Protein AF-A0A951R146-F1 (afdb_monomer_lite)

Sequence (209 aa):
MDKVNKDKRGIKFVFLIIFLASISIFLATGQKMIMGPEFHAVEQSDLLNLDGDKKLYADTFFETDVFDNQILKNLVDKMVKVISDSYDYEKESAKNRLSEFKEIKFFVKNNSTGKVYTNTNYKTNEDFRKNQNDYCNLEIDLSNSKSTYTKIIDKKRLSSSVYANPFWGMQVNSDSISISISIPKDMNDYDQFGLKSYQDDFKYYSNHI

Radius of gyration: 23.97 Å; chains: 1; bounding box: 90×32×49 Å

pLDDT: mean 74.66, std 17.29, range [31.12, 97.25]

Secondary structure (DSSP, 8-state):
--SHHHHHHHHHHHHHHHHHHHHHHHHHHHHHHHSTTT-----GGGGS---SS---S-SSGGGSHHIIIIIIHHHHHHHHHHH-GGGTTTHHHHHHHHHH-TT-EEEEEETTT--EEESSS-SSHHHHHHT--SSEEEEEEE-SS-EEEEEEETTEEEEEEE-HHHHHT-SS---SEEEEEEE-SS--S--TTSHHHHHHHHHHHHH--

Structure (mmCIF, N/CA/C/O backbone):
data_AF-A0A951R146-F1
#
_entry.id   AF-A0A951R146-F1
#
loop_
_atom_site.group_PDB
_atom_site.id
_atom_site.type_symbol
_atom_site.label_atom_id
_atom_site.label_alt_id
_atom_site.label_comp_id
_atom_site.label_asym_id
_atom_site.label_entity_id
_atom_site.label_seq_id
_atom_site.pdbx_PDB_ins_code
_atom_site.Cartn_x
_atom_site.Cartn_y
_atom_site.Cartn_z
_atom_site.occupancy
_atom_site.B_iso_or_equiv
_atom_site.auth_seq_id
_atom_site.auth_comp_id
_atom_site.auth_asym_id
_atom_site.auth_atom_id
_atom_site.pdbx_PDB_model_num
ATOM 1 N N . MET A 1 1 ? 75.311 10.879 -11.563 1.00 46.38 1 MET A N 1
ATOM 2 C CA . MET A 1 1 ? 74.726 10.605 -10.228 1.00 46.38 1 MET A CA 1
ATOM 3 C C . MET A 1 1 ? 73.209 10.463 -10.402 1.00 46.38 1 MET A C 1
ATOM 5 O O . MET A 1 1 ? 72.443 11.149 -9.745 1.00 46.38 1 MET A O 1
ATOM 9 N N . ASP A 1 2 ? 72.765 9.591 -11.325 1.00 51.75 2 ASP A N 1
ATOM 10 C CA . ASP A 1 2 ? 71.449 9.749 -11.992 1.00 51.75 2 ASP A CA 1
ATOM 11 C C . ASP A 1 2 ? 70.527 8.526 -11.926 1.00 51.75 2 ASP A C 1
ATOM 13 O O . ASP A 1 2 ? 69.394 8.569 -12.405 1.00 51.75 2 ASP A O 1
ATOM 17 N N . LYS A 1 3 ? 70.960 7.431 -11.291 1.00 46.69 3 LYS A N 1
ATOM 18 C CA . LYS A 1 3 ? 70.112 6.236 -11.129 1.00 46.69 3 LYS A CA 1
ATOM 19 C C . LYS A 1 3 ? 69.106 6.347 -9.976 1.00 46.69 3 LYS A C 1
ATOM 21 O O . LYS A 1 3 ? 68.054 5.729 -10.040 1.00 46.69 3 LYS A O 1
ATOM 26 N N . VAL A 1 4 ? 69.367 7.193 -8.976 1.00 48.03 4 VAL A N 1
ATOM 27 C CA . VAL A 1 4 ? 68.531 7.301 -7.760 1.00 48.03 4 VAL A CA 1
ATOM 28 C C . VAL A 1 4 ? 67.268 8.158 -7.975 1.00 48.03 4 VAL A C 1
ATOM 30 O O . VAL A 1 4 ? 66.287 8.024 -7.247 1.00 48.03 4 VAL A O 1
ATOM 33 N N . ASN A 1 5 ? 67.248 9.027 -8.995 1.00 49.28 5 ASN A N 1
ATOM 34 C CA . ASN A 1 5 ? 66.151 9.984 -9.215 1.00 49.28 5 ASN A CA 1
ATOM 35 C C . ASN A 1 5 ? 65.047 9.494 -10.176 1.00 49.28 5 ASN A C 1
ATOM 37 O O . ASN A 1 5 ? 63.954 10.063 -10.173 1.00 49.28 5 ASN A O 1
ATOM 41 N N . LYS A 1 6 ? 65.300 8.453 -10.986 1.00 51.12 6 LYS A N 1
ATOM 42 C CA . LYS A 1 6 ? 64.264 7.796 -11.813 1.00 51.12 6 LYS A CA 1
ATOM 43 C C . LYS A 1 6 ? 63.400 6.836 -10.989 1.00 51.12 6 LYS A C 1
ATOM 45 O O . LYS A 1 6 ? 62.190 6.793 -11.188 1.00 51.12 6 LYS A O 1
ATOM 50 N N . ASP A 1 7 ? 64.008 6.167 -10.013 1.00 55.72 7 ASP A N 1
ATOM 51 C CA . ASP A 1 7 ? 63.366 5.161 -9.158 1.00 55.72 7 ASP A CA 1
ATOM 52 C C . ASP A 1 7 ? 62.291 5.780 -8.242 1.00 55.72 7 ASP A C 1
ATOM 54 O O . ASP A 1 7 ? 61.153 5.321 -8.144 1.00 55.72 7 ASP A O 1
ATOM 58 N N . LYS A 1 8 ? 62.593 6.964 -7.689 1.00 57.44 8 LYS A N 1
ATOM 59 C CA . LYS A 1 8 ? 61.644 7.732 -6.870 1.00 57.44 8 LYS A CA 1
ATOM 60 C C . LYS A 1 8 ? 60.452 8.276 -7.662 1.00 57.44 8 LYS A C 1
ATOM 62 O O . LYS A 1 8 ? 59.409 8.503 -7.062 1.00 57.44 8 LYS A O 1
ATOM 67 N N . ARG A 1 9 ? 60.576 8.522 -8.975 1.00 58.31 9 ARG A N 1
ATOM 68 C CA . ARG A 1 9 ? 59.444 9.000 -9.798 1.00 58.31 9 ARG A CA 1
ATOM 69 C C . ARG A 1 9 ? 58.452 7.880 -10.079 1.00 58.31 9 ARG A C 1
ATOM 71 O O . ARG A 1 9 ? 57.260 8.123 -9.950 1.00 58.31 9 ARG A O 1
ATOM 78 N N . GLY A 1 10 ? 58.945 6.678 -10.388 1.00 62.31 10 GLY A N 1
ATOM 79 C CA . GLY A 1 10 ? 58.107 5.488 -10.551 1.00 62.31 10 GLY A CA 1
ATOM 80 C C . GLY A 1 10 ? 57.362 5.153 -9.262 1.00 62.31 10 GLY A C 1
ATOM 81 O O . GLY A 1 10 ? 56.141 5.039 -9.275 1.00 62.31 10 GLY A O 1
ATOM 82 N N . ILE A 1 11 ? 58.072 5.140 -8.129 1.00 71.88 11 ILE A N 1
ATOM 83 C CA . ILE A 1 11 ? 57.469 4.925 -6.806 1.00 71.88 11 ILE A CA 1
ATOM 84 C C . ILE A 1 11 ? 56.426 6.004 -6.482 1.00 71.88 11 ILE A C 1
ATOM 86 O O . ILE A 1 11 ? 55.328 5.667 -6.056 1.00 71.88 11 ILE A O 1
ATOM 90 N N . LYS A 1 12 ? 56.710 7.290 -6.736 1.00 70.50 12 LYS A N 1
ATOM 91 C CA . LYS A 1 12 ? 55.726 8.375 -6.548 1.00 70.50 12 LYS A CA 1
ATOM 92 C C . LYS A 1 12 ? 54.480 8.193 -7.416 1.00 70.50 12 LYS A C 1
ATOM 94 O O . LYS A 1 12 ? 53.386 8.488 -6.954 1.00 70.50 12 LYS A O 1
ATOM 99 N N . PHE A 1 13 ? 54.639 7.701 -8.643 1.00 75.75 13 PHE A N 1
ATOM 100 C CA . PHE A 1 13 ? 53.521 7.449 -9.550 1.00 75.75 13 PHE A CA 1
ATOM 101 C C . PHE A 1 13 ? 52.668 6.265 -9.086 1.00 75.75 13 PHE A C 1
ATOM 103 O O . PHE A 1 13 ? 51.446 6.356 -9.069 1.00 75.75 13 PHE A O 1
ATOM 110 N N . VAL A 1 14 ? 53.305 5.185 -8.626 1.00 79.19 14 VAL A N 1
ATOM 111 C CA . VAL A 1 14 ? 52.616 4.026 -8.038 1.00 79.19 14 VAL A CA 1
ATOM 112 C C . VAL A 1 14 ? 51.874 4.427 -6.761 1.00 79.19 14 VAL A C 1
ATOM 114 O O . VAL A 1 14 ? 50.703 4.091 -6.609 1.00 79.19 14 VAL A O 1
ATOM 117 N N . PHE A 1 15 ? 52.501 5.217 -5.883 1.00 82.00 15 PHE A N 1
ATOM 118 C CA . PHE A 1 15 ? 51.837 5.768 -4.698 1.00 82.00 15 PHE A CA 1
ATOM 119 C C . PHE A 1 15 ? 50.649 6.655 -5.061 1.00 82.00 15 PHE A C 1
ATOM 121 O O . PHE A 1 15 ? 49.619 6.571 -4.402 1.00 82.00 15 PHE A O 1
ATOM 128 N N . LEU A 1 16 ? 50.762 7.470 -6.111 1.00 81.75 16 LEU A N 1
ATOM 129 C CA . LEU A 1 16 ? 49.664 8.315 -6.572 1.00 81.75 16 LEU A CA 1
ATOM 130 C C . LEU A 1 16 ? 48.488 7.479 -7.092 1.00 81.75 16 LEU A C 1
ATOM 132 O O . LEU A 1 16 ? 47.348 7.778 -6.760 1.00 81.75 16 LEU A O 1
ATOM 136 N N . ILE A 1 17 ? 48.752 6.407 -7.844 1.00 83.19 17 ILE A N 1
ATOM 137 C CA . ILE A 1 17 ? 47.709 5.489 -8.327 1.00 83.19 17 ILE A CA 1
ATOM 138 C C . ILE A 1 17 ? 47.023 4.789 -7.150 1.00 83.19 17 ILE A C 1
ATOM 140 O O . ILE A 1 17 ? 45.797 4.767 -7.086 1.00 83.19 17 ILE A O 1
ATOM 144 N N . ILE A 1 18 ? 47.794 4.270 -6.190 1.00 84.69 18 ILE A N 1
ATOM 145 C CA . ILE A 1 18 ? 47.248 3.621 -4.989 1.00 84.69 18 ILE A CA 1
ATOM 146 C C . ILE A 1 18 ? 46.436 4.620 -4.159 1.00 84.69 18 ILE A C 1
ATOM 148 O O . ILE A 1 18 ? 45.359 4.280 -3.676 1.00 84.69 18 ILE A O 1
ATOM 152 N N . PHE A 1 19 ? 46.911 5.857 -4.021 1.00 85.12 19 PHE A N 1
ATOM 153 C CA . PHE A 1 19 ? 46.216 6.918 -3.300 1.00 85.12 19 PHE A CA 1
ATOM 154 C C . PHE A 1 19 ? 44.905 7.311 -3.990 1.00 85.12 19 PHE A C 1
ATOM 156 O O . PHE A 1 19 ? 43.881 7.410 -3.324 1.00 85.12 19 PHE A O 1
ATOM 163 N N . LEU A 1 20 ? 44.901 7.454 -5.319 1.00 83.38 20 LEU A N 1
ATOM 164 C CA . LEU A 1 20 ? 43.696 7.756 -6.098 1.00 83.38 20 LEU A CA 1
ATOM 165 C C . LEU A 1 20 ? 42.690 6.599 -6.078 1.00 83.38 20 LEU A C 1
ATOM 167 O O . LEU A 1 20 ? 41.496 6.841 -5.910 1.00 83.38 20 LEU A O 1
ATOM 171 N N . ALA A 1 21 ? 43.151 5.350 -6.179 1.00 78.75 21 ALA A N 1
ATOM 172 C CA . ALA A 1 21 ? 42.299 4.171 -6.034 1.00 78.75 21 ALA A CA 1
ATOM 173 C C . ALA A 1 21 ? 41.710 4.079 -4.617 1.00 78.75 21 ALA A C 1
ATOM 175 O O . ALA A 1 21 ? 40.514 3.851 -4.457 1.00 78.75 21 ALA A O 1
ATOM 176 N N . SER A 1 22 ? 42.523 4.340 -3.589 1.00 79.69 22 SER A N 1
ATOM 177 C CA . SER A 1 22 ? 42.081 4.331 -2.190 1.00 79.69 22 SER A CA 1
ATOM 178 C C . SER A 1 22 ? 41.095 5.459 -1.897 1.00 79.69 22 SER A C 1
ATOM 180 O O . SER A 1 22 ? 40.110 5.216 -1.215 1.00 79.69 22 SER A O 1
ATOM 182 N N . ILE A 1 23 ? 41.306 6.663 -2.442 1.00 80.06 23 ILE A N 1
ATOM 183 C CA . ILE A 1 23 ? 40.352 7.777 -2.349 1.00 80.06 23 ILE A CA 1
ATOM 184 C C . ILE A 1 23 ? 39.065 7.456 -3.099 1.00 80.06 23 ILE A C 1
ATOM 186 O O . ILE A 1 23 ? 37.998 7.761 -2.591 1.00 80.06 23 ILE A O 1
ATOM 190 N N . SER A 1 24 ? 39.138 6.829 -4.272 1.00 69.88 24 SER A N 1
ATOM 191 C CA . SER A 1 24 ? 37.941 6.467 -5.043 1.00 69.88 24 SER A CA 1
ATOM 192 C C . SER A 1 24 ? 37.086 5.457 -4.281 1.00 69.88 24 SER A C 1
ATOM 194 O O . SER A 1 24 ? 35.878 5.638 -4.166 1.00 69.88 24 SER A O 1
ATOM 196 N N . ILE A 1 25 ? 37.724 4.444 -3.682 1.00 69.19 25 ILE A N 1
ATOM 197 C CA . ILE A 1 25 ? 37.048 3.498 -2.792 1.00 69.19 25 ILE A CA 1
ATOM 198 C C . ILE A 1 25 ? 36.528 4.247 -1.562 1.00 69.19 25 ILE A C 1
ATOM 200 O O . ILE A 1 25 ? 35.348 4.164 -1.277 1.00 69.19 25 ILE A O 1
ATOM 204 N N . PHE A 1 26 ? 37.350 5.049 -0.883 1.00 68.94 26 PHE A N 1
ATOM 205 C CA . PHE A 1 26 ? 36.960 5.779 0.326 1.00 68.94 26 PHE A CA 1
ATOM 206 C C . PHE A 1 26 ? 35.833 6.796 0.100 1.00 68.94 26 PHE A C 1
ATOM 208 O O . PHE A 1 26 ? 34.997 6.954 0.978 1.00 68.94 26 PHE A O 1
ATOM 215 N N . LEU A 1 27 ? 35.758 7.464 -1.051 1.00 63.03 27 LEU A N 1
ATOM 216 C CA . LEU A 1 27 ? 34.645 8.347 -1.408 1.00 63.03 27 LEU A CA 1
ATOM 217 C C . LEU A 1 27 ? 33.385 7.534 -1.727 1.00 63.03 27 LEU A C 1
ATOM 219 O O . LEU A 1 27 ? 32.312 7.881 -1.238 1.00 63.03 27 LEU A O 1
ATOM 223 N N . ALA A 1 28 ? 33.520 6.414 -2.447 1.00 54.91 28 ALA A N 1
ATOM 224 C CA . ALA A 1 28 ? 32.407 5.511 -2.733 1.00 54.91 28 ALA A CA 1
ATOM 225 C C . ALA A 1 28 ? 31.830 4.864 -1.457 1.00 54.91 28 ALA A C 1
ATOM 227 O O . ALA A 1 28 ? 30.613 4.785 -1.299 1.00 54.91 28 ALA A O 1
ATOM 228 N N . THR A 1 29 ? 32.669 4.437 -0.506 1.00 51.38 29 THR A N 1
ATOM 229 C CA . THR A 1 29 ? 32.211 3.905 0.791 1.00 51.38 29 THR A CA 1
ATOM 230 C C . THR A 1 29 ? 31.873 5.007 1.794 1.00 51.38 29 THR A C 1
ATOM 232 O O . THR A 1 29 ? 31.012 4.811 2.644 1.00 51.38 29 THR A O 1
ATOM 235 N N . GLY A 1 30 ? 32.513 6.171 1.704 1.00 48.91 30 GLY A N 1
ATOM 236 C CA . GLY A 1 30 ? 32.282 7.330 2.566 1.00 48.91 30 GLY A CA 1
ATOM 237 C C . GLY A 1 30 ? 30.910 7.954 2.335 1.00 48.91 30 GLY A C 1
ATOM 238 O O . GLY A 1 30 ? 30.216 8.258 3.305 1.00 48.91 30 GLY A O 1
ATOM 239 N N . GLN A 1 31 ? 30.457 8.029 1.076 1.00 44.69 31 GLN A N 1
ATOM 240 C CA . GLN A 1 31 ? 29.054 8.322 0.762 1.00 44.69 31 GLN A CA 1
ATOM 241 C C . GLN A 1 31 ? 28.113 7.302 1.426 1.00 44.69 31 GLN A C 1
ATOM 243 O O . GLN A 1 31 ? 27.154 7.709 2.072 1.00 44.69 31 GLN A O 1
ATOM 248 N N . LYS A 1 32 ? 28.438 5.999 1.399 1.00 42.84 32 LYS A N 1
ATOM 249 C CA . LYS A 1 32 ? 27.653 4.932 2.062 1.00 42.84 32 LYS A CA 1
ATOM 250 C C . LYS A 1 32 ? 27.686 4.963 3.600 1.00 42.84 32 LYS A C 1
ATOM 252 O O . LYS A 1 32 ? 26.847 4.345 4.249 1.00 42.84 32 LYS A O 1
ATOM 257 N N . MET A 1 33 ? 28.659 5.643 4.208 1.00 41.03 33 MET A N 1
ATOM 258 C CA . MET A 1 33 ? 28.794 5.743 5.669 1.00 41.03 33 MET A CA 1
ATOM 259 C C . MET A 1 33 ? 28.185 7.030 6.238 1.00 41.03 33 MET A C 1
ATOM 261 O O . MET A 1 33 ? 27.586 6.986 7.308 1.00 41.03 33 MET A O 1
ATOM 265 N N . ILE A 1 34 ? 28.292 8.161 5.530 1.00 44.91 34 ILE A N 1
ATOM 266 C CA . ILE A 1 34 ? 27.696 9.445 5.946 1.00 44.91 34 ILE A CA 1
ATOM 267 C C . ILE A 1 34 ? 26.211 9.519 5.543 1.00 44.91 34 ILE A C 1
ATOM 269 O O . ILE A 1 34 ? 25.415 10.124 6.256 1.00 44.91 34 ILE A O 1
ATOM 273 N N . MET A 1 35 ? 25.820 8.860 4.445 1.00 38.94 35 MET A N 1
ATOM 274 C CA . MET A 1 35 ? 24.446 8.819 3.927 1.00 38.94 35 MET A CA 1
ATOM 275 C C . MET A 1 35 ? 23.792 7.430 4.050 1.00 38.94 35 MET A C 1
ATOM 277 O O . MET A 1 35 ? 22.886 7.106 3.288 1.00 38.94 35 MET A O 1
ATOM 281 N N . GLY A 1 36 ? 24.233 6.589 4.993 1.00 40.16 36 GLY A N 1
ATOM 282 C CA . GLY A 1 36 ? 23.695 5.232 5.146 1.00 40.16 36 GLY A CA 1
ATOM 283 C C . GLY A 1 36 ? 23.797 4.380 3.864 1.00 40.16 36 GLY A C 1
ATOM 284 O O . GLY A 1 36 ? 24.409 4.797 2.879 1.00 40.16 36 GLY A O 1
ATOM 285 N N . PRO A 1 37 ? 23.232 3.160 3.850 1.00 34.44 37 PRO A N 1
ATOM 286 C CA . PRO A 1 37 ? 23.134 2.368 2.628 1.00 34.44 37 PRO A CA 1
ATOM 287 C C . PRO A 1 37 ? 22.282 3.144 1.618 1.00 34.44 37 PRO A C 1
ATOM 289 O O . PRO A 1 37 ? 21.065 3.137 1.725 1.00 34.44 37 PRO A O 1
ATOM 292 N N . GLU A 1 38 ? 22.947 3.861 0.711 1.00 35.47 38 GLU A N 1
ATOM 293 C CA . GLU A 1 38 ? 22.363 4.569 -0.428 1.00 35.47 38 GLU A CA 1
ATOM 294 C C . GLU A 1 38 ? 21.073 5.344 -0.078 1.00 35.47 38 GLU A C 1
ATOM 296 O O . GLU A 1 38 ? 19.971 4.953 -0.455 1.00 35.47 38 GLU A O 1
ATOM 301 N N . PHE A 1 39 ? 21.195 6.513 0.572 1.00 34.91 39 PHE A N 1
ATOM 302 C CA . PHE A 1 39 ? 20.226 7.597 0.346 1.00 34.91 39 PHE A CA 1
ATOM 303 C C . PHE A 1 39 ? 20.375 8.098 -1.099 1.00 34.91 39 PHE A C 1
ATOM 305 O O . PHE A 1 39 ? 20.826 9.207 -1.371 1.00 34.91 39 PHE A O 1
ATOM 312 N N . HIS A 1 40 ? 19.949 7.277 -2.048 1.00 31.12 40 HIS A N 1
ATOM 313 C CA . HIS A 1 40 ? 19.170 7.834 -3.124 1.00 31.12 40 HIS A CA 1
ATOM 314 C C . HIS A 1 40 ? 17.901 8.372 -2.449 1.00 31.12 40 HIS A C 1
ATOM 316 O O . HIS A 1 40 ? 17.149 7.619 -1.823 1.00 31.12 40 HIS A O 1
ATOM 322 N N . ALA A 1 41 ? 17.623 9.667 -2.570 1.00 34.34 41 ALA A N 1
ATOM 323 C CA . ALA A 1 41 ? 16.226 10.041 -2.712 1.00 34.34 41 ALA A CA 1
ATOM 324 C C . ALA A 1 41 ? 15.788 9.403 -4.037 1.00 34.34 41 ALA A C 1
ATOM 326 O O . ALA A 1 41 ? 15.819 10.055 -5.069 1.00 34.34 41 ALA A O 1
ATOM 327 N N . VAL A 1 42 ? 15.534 8.089 -4.031 1.00 36.44 42 VAL A N 1
ATOM 328 C CA . VAL A 1 42 ? 14.930 7.413 -5.166 1.00 36.44 42 VAL A CA 1
ATOM 329 C C . VAL A 1 42 ? 13.523 8.000 -5.206 1.00 36.44 42 VAL A C 1
ATOM 331 O O . VAL A 1 42 ? 12.629 7.530 -4.503 1.00 36.44 42 VAL A O 1
ATOM 334 N N . GLU A 1 43 ? 13.309 9.060 -5.985 1.00 43.00 43 GLU A N 1
ATOM 335 C CA . GLU A 1 43 ? 12.078 9.064 -6.768 1.00 43.00 43 GLU A CA 1
ATOM 336 C C . GLU A 1 43 ? 12.136 7.756 -7.543 1.00 43.00 43 GLU A C 1
ATOM 338 O O . GLU A 1 43 ? 13.178 7.482 -8.132 1.00 43.00 43 GLU A O 1
ATOM 343 N N . GLN A 1 44 ? 11.117 6.901 -7.412 1.00 46.25 44 GLN A N 1
ATOM 344 C CA . GLN A 1 44 ? 11.168 5.466 -7.763 1.00 46.25 44 GLN A CA 1
ATOM 345 C C . GLN A 1 44 ? 11.846 5.141 -9.123 1.00 46.25 44 GLN A C 1
ATOM 347 O O . GLN A 1 44 ? 12.426 4.064 -9.257 1.00 46.25 44 GLN A O 1
ATOM 352 N N . SER A 1 45 ? 11.915 6.119 -10.036 1.00 42.97 45 SER A N 1
ATOM 353 C CA . SER A 1 45 ? 12.577 6.121 -11.345 1.00 42.97 45 SER A CA 1
ATOM 354 C C . SER A 1 45 ? 14.106 6.155 -11.354 1.00 42.97 45 SER A C 1
ATOM 356 O O . SER A 1 45 ? 14.721 5.712 -12.323 1.00 42.97 45 SER A O 1
ATOM 358 N N . ASP A 1 46 ? 14.766 6.686 -10.324 1.00 40.88 46 ASP A N 1
ATOM 359 C CA . ASP A 1 46 ? 16.224 6.895 -10.355 1.00 40.88 46 ASP A CA 1
ATOM 360 C C . ASP A 1 46 ? 17.035 5.598 -10.201 1.00 40.88 46 ASP A C 1
ATOM 362 O O . ASP A 1 46 ? 18.247 5.594 -10.411 1.00 40.88 46 ASP A O 1
ATOM 366 N N . LEU A 1 47 ? 16.379 4.469 -9.914 1.00 43.72 47 LEU A N 1
ATOM 367 C CA . LEU A 1 47 ? 16.994 3.140 -10.003 1.00 43.72 47 LEU A CA 1
ATOM 368 C C . LEU A 1 47 ? 16.969 2.553 -11.431 1.00 43.72 47 LEU A C 1
ATOM 370 O O . LEU A 1 47 ? 17.540 1.485 -11.644 1.00 43.72 47 LEU A O 1
ATOM 374 N N . LEU A 1 48 ? 16.333 3.226 -12.402 1.00 43.50 48 LEU A N 1
ATOM 375 C CA . LEU A 1 48 ? 15.995 2.672 -13.727 1.00 43.50 48 LEU A CA 1
ATOM 376 C C . LEU A 1 48 ? 16.419 3.580 -14.895 1.00 43.50 48 LEU A C 1
ATOM 378 O O . LEU A 1 48 ? 16.128 3.310 -16.060 1.00 43.50 48 LEU A O 1
ATOM 382 N N . ASN A 1 49 ? 17.126 4.665 -14.589 1.00 48.16 49 ASN A N 1
ATOM 383 C CA . ASN A 1 49 ? 17.457 5.726 -15.527 1.00 48.16 49 ASN A CA 1
ATOM 384 C C . ASN A 1 49 ? 18.731 5.394 -16.329 1.00 48.16 49 ASN A C 1
ATOM 386 O O . ASN A 1 49 ? 19.817 5.897 -16.041 1.00 48.16 49 ASN A O 1
ATOM 390 N N . LEU A 1 50 ? 18.609 4.504 -17.319 1.00 46.12 50 LEU A N 1
ATOM 391 C CA . LEU A 1 50 ? 19.667 4.177 -18.282 1.00 46.12 50 LEU A CA 1
ATOM 392 C C . LEU A 1 50 ? 19.072 3.791 -19.651 1.00 46.12 50 LEU A C 1
ATOM 394 O O . LEU A 1 50 ? 19.177 2.632 -20.025 1.00 46.12 50 LEU A O 1
ATOM 398 N N . ASP A 1 51 ? 18.458 4.711 -20.405 1.00 46.12 51 ASP A N 1
ATOM 399 C CA . ASP A 1 51 ? 18.806 4.847 -21.834 1.00 46.12 51 ASP A CA 1
ATOM 400 C C . ASP A 1 51 ? 18.133 6.031 -22.545 1.00 46.12 51 ASP A C 1
ATOM 402 O O . ASP A 1 51 ? 16.992 6.396 -22.270 1.00 46.12 51 ASP A O 1
ATOM 406 N N . GLY A 1 52 ? 18.843 6.587 -23.531 1.00 47.25 52 GLY A N 1
ATOM 407 C CA . GLY A 1 52 ? 18.300 7.531 -24.518 1.00 47.25 52 GLY A CA 1
ATOM 408 C C . GLY A 1 52 ? 17.480 6.852 -25.624 1.00 47.25 52 GLY A C 1
ATOM 409 O O . GLY A 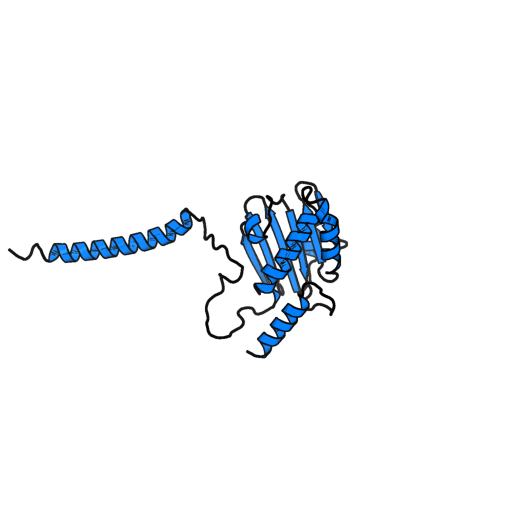1 52 ? 16.857 7.540 -26.436 1.00 47.25 52 GLY A O 1
ATOM 410 N N . ASP A 1 53 ? 17.450 5.516 -25.635 1.00 49.34 53 ASP A N 1
ATOM 411 C CA . ASP A 1 53 ? 16.721 4.695 -26.592 1.00 49.34 53 ASP A CA 1
ATOM 412 C C . ASP A 1 53 ? 15.417 4.157 -25.983 1.00 49.34 53 ASP A C 1
ATOM 414 O O . ASP A 1 53 ? 15.389 3.270 -25.137 1.00 49.34 53 ASP A O 1
ATOM 418 N N . LYS A 1 54 ? 14.320 4.741 -26.468 1.00 49.12 54 LYS A N 1
ATOM 419 C CA . LYS A 1 54 ? 12.890 4.480 -26.234 1.00 49.12 54 LYS A CA 1
ATOM 420 C C . LYS A 1 54 ? 12.485 3.001 -26.056 1.00 49.12 54 LYS A C 1
ATOM 422 O O . LYS A 1 54 ? 11.804 2.450 -26.915 1.00 49.12 54 LYS A O 1
ATOM 427 N N . LYS A 1 55 ? 12.806 2.356 -24.938 1.00 51.00 55 LYS A N 1
ATOM 428 C CA . LYS A 1 55 ? 12.137 1.122 -24.500 1.00 51.00 55 LYS A CA 1
ATOM 429 C C . LYS A 1 55 ? 11.445 1.363 -23.173 1.00 51.00 55 LYS A C 1
ATOM 431 O O . LYS A 1 55 ? 12.030 1.932 -22.257 1.00 51.00 55 LYS A O 1
ATOM 436 N N . LEU A 1 56 ? 10.184 0.944 -23.085 1.00 52.62 56 LEU A N 1
ATOM 437 C CA . LEU A 1 56 ? 9.459 0.954 -21.823 1.00 52.62 56 LEU A CA 1
ATOM 438 C C . LEU A 1 56 ? 10.151 -0.036 -20.868 1.00 52.62 56 LEU A C 1
ATOM 440 O O . LEU A 1 56 ? 10.288 -1.212 -21.193 1.00 52.62 56 LEU A O 1
ATOM 444 N N . TYR A 1 57 ? 10.624 0.461 -19.724 1.00 59.81 57 TYR A N 1
ATOM 445 C CA . TYR A 1 57 ? 11.381 -0.304 -18.724 1.00 59.81 57 TYR A CA 1
ATOM 446 C C . TYR A 1 57 ? 10.509 -1.304 -17.927 1.00 59.81 57 TYR A C 1
ATOM 448 O O . TYR A 1 57 ? 11.019 -2.261 -17.352 1.00 59.81 57 TYR A O 1
ATOM 456 N N . ALA A 1 58 ? 9.192 -1.090 -17.890 1.00 66.44 58 ALA A N 1
ATOM 457 C CA . ALA A 1 58 ? 8.240 -1.846 -17.081 1.00 66.44 58 ALA A CA 1
ATOM 458 C C . ALA A 1 58 ? 7.372 -2.778 -17.945 1.00 66.44 58 ALA A C 1
ATOM 460 O O . ALA A 1 58 ? 6.801 -2.327 -18.939 1.00 66.44 58 ALA A O 1
ATOM 461 N N . ASP A 1 59 ? 7.213 -4.042 -17.530 1.00 73.00 59 ASP A N 1
ATOM 462 C CA . ASP A 1 59 ? 6.324 -5.010 -18.196 1.00 73.00 59 ASP A CA 1
ATOM 463 C C . ASP A 1 59 ? 4.843 -4.651 -17.964 1.00 73.00 59 ASP A C 1
ATOM 465 O O . ASP A 1 59 ? 3.958 -5.007 -18.748 1.00 73.00 59 ASP A O 1
ATOM 469 N N . THR A 1 60 ? 4.552 -3.951 -16.863 1.00 81.50 60 THR A N 1
ATOM 470 C CA . THR A 1 60 ? 3.198 -3.575 -16.448 1.00 81.50 60 THR A CA 1
ATOM 471 C C . THR A 1 60 ? 3.138 -2.150 -15.900 1.00 81.50 60 THR A C 1
ATOM 473 O O . THR A 1 60 ? 4.089 -1.651 -15.303 1.00 81.50 60 THR A O 1
ATOM 476 N N . PHE A 1 61 ? 1.972 -1.504 -16.007 1.00 81.75 61 PHE A N 1
ATOM 477 C CA . PHE A 1 61 ? 1.753 -0.171 -15.432 1.00 81.75 61 PHE A CA 1
ATOM 478 C C . PHE A 1 61 ? 2.083 -0.111 -13.927 1.00 81.75 61 PHE A C 1
ATOM 480 O O . PHE A 1 61 ? 2.620 0.882 -13.439 1.00 81.75 61 PHE A O 1
ATOM 487 N N . PHE A 1 62 ? 1.815 -1.191 -13.189 1.00 84.81 62 PHE A N 1
ATOM 488 C CA . PHE A 1 6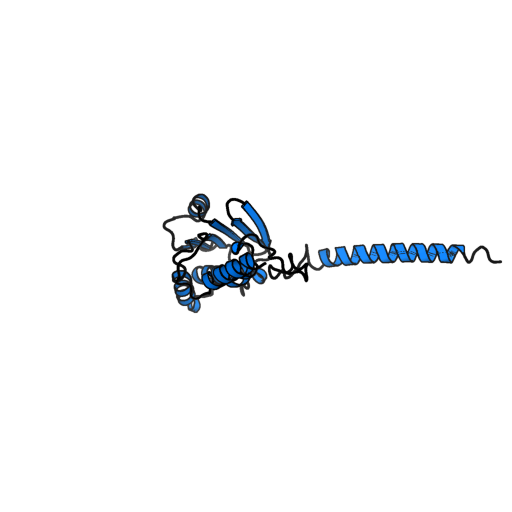2 ? 2.067 -1.268 -11.750 1.00 84.81 62 PHE A CA 1
ATOM 489 C C . PHE A 1 62 ? 3.552 -1.268 -11.386 1.00 84.81 62 PHE A C 1
ATOM 491 O O . PHE A 1 62 ? 3.880 -1.089 -10.218 1.00 84.81 62 PHE A O 1
ATOM 498 N N . GLU A 1 63 ? 4.451 -1.468 -12.347 1.00 78.75 63 GLU A N 1
ATOM 499 C CA . GLU A 1 63 ? 5.905 -1.392 -12.160 1.00 78.75 63 GLU A CA 1
ATOM 500 C C . GLU A 1 63 ? 6.461 -0.004 -12.492 1.00 78.75 63 GLU A C 1
ATOM 502 O O . GLU A 1 63 ? 7.659 0.213 -12.363 1.00 78.75 6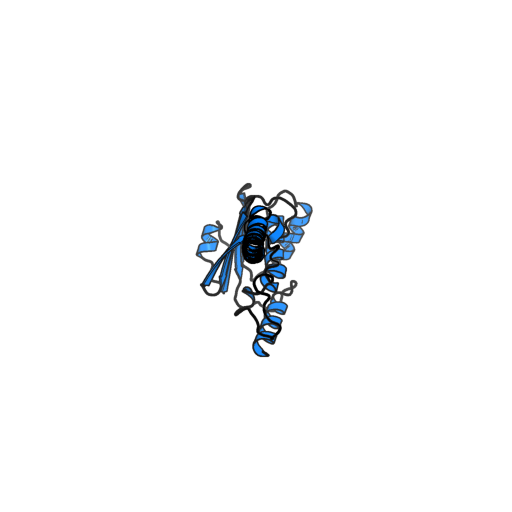3 GLU A O 1
ATOM 507 N N . THR A 1 64 ? 5.608 0.937 -12.905 1.00 72.69 64 THR A N 1
ATOM 508 C CA . THR A 1 64 ? 6.030 2.291 -13.273 1.00 72.69 64 THR A CA 1
ATOM 509 C C . THR A 1 64 ? 6.136 3.225 -12.073 1.00 72.69 64 THR A C 1
ATOM 511 O O . THR A 1 64 ? 5.390 3.126 -11.095 1.00 72.69 64 THR A O 1
ATOM 514 N N . ASP A 1 65 ? 6.981 4.240 -12.221 1.00 70.62 65 ASP A N 1
ATOM 515 C CA . ASP A 1 65 ? 7.140 5.314 -11.236 1.00 70.62 65 ASP A CA 1
ATOM 516 C C . ASP A 1 65 ? 5.924 6.221 -11.164 1.00 70.62 65 ASP A C 1
ATOM 518 O O . ASP A 1 65 ? 5.659 6.840 -10.137 1.00 70.62 65 ASP A O 1
ATOM 522 N N . VAL A 1 66 ? 5.166 6.303 -12.257 1.00 73.88 66 VAL A N 1
ATOM 523 C CA . VAL A 1 66 ? 3.891 7.015 -12.284 1.00 73.88 66 VAL A CA 1
ATOM 524 C C . VAL A 1 66 ? 2.922 6.346 -11.317 1.00 73.88 66 VAL A C 1
ATOM 526 O O . VAL A 1 66 ? 2.321 7.032 -10.490 1.00 73.88 66 VAL A O 1
ATOM 529 N N . PHE A 1 67 ? 2.810 5.014 -11.358 1.00 82.06 67 PHE A N 1
ATOM 530 C CA . PHE A 1 67 ? 1.983 4.291 -10.400 1.00 82.06 67 PHE A CA 1
ATOM 531 C C . PHE A 1 67 ? 2.449 4.548 -8.967 1.00 82.06 67 PHE A C 1
ATOM 533 O O . PHE A 1 67 ? 1.653 4.979 -8.133 1.00 82.06 67 PHE A O 1
ATOM 540 N N . ASP A 1 68 ? 3.727 4.334 -8.668 1.00 78.56 68 ASP A N 1
ATOM 541 C CA . ASP A 1 68 ? 4.176 4.408 -7.283 1.00 78.56 68 ASP A CA 1
ATOM 542 C C . ASP A 1 68 ? 4.185 5.867 -6.727 1.00 78.56 68 ASP A C 1
ATOM 544 O O . ASP A 1 68 ? 3.763 6.092 -5.585 1.00 78.56 68 ASP A O 1
ATOM 548 N N . ASN A 1 69 ? 4.559 6.882 -7.522 1.00 73.94 69 ASN A N 1
ATOM 549 C CA . ASN A 1 69 ? 4.676 8.277 -7.059 1.00 73.94 69 ASN A CA 1
ATOM 550 C C . ASN A 1 69 ? 3.379 9.085 -7.160 1.00 73.94 69 ASN A C 1
ATOM 552 O O . ASN A 1 69 ? 3.142 9.953 -6.317 1.00 73.94 69 ASN A O 1
ATOM 556 N N . GLN A 1 70 ? 2.558 8.857 -8.191 1.00 75.31 70 GLN A N 1
ATOM 557 C CA . GLN A 1 70 ? 1.330 9.634 -8.406 1.00 75.31 70 GLN A CA 1
ATOM 558 C C . GLN A 1 70 ? 0.112 8.932 -7.821 1.00 75.31 70 GLN A C 1
ATOM 560 O O . GLN A 1 70 ? -0.768 9.588 -7.271 1.00 75.31 70 GLN A O 1
ATOM 565 N N . ILE A 1 71 ? 0.049 7.603 -7.898 1.00 83.25 71 ILE A N 1
ATOM 566 C CA . ILE A 1 71 ? -1.137 6.862 -7.464 1.00 83.25 71 ILE A CA 1
ATOM 567 C C . ILE A 1 71 ? -0.942 6.338 -6.049 1.00 83.25 71 ILE A C 1
ATOM 569 O O . ILE A 1 71 ? -1.667 6.730 -5.132 1.00 83.25 71 ILE A O 1
ATOM 573 N N . LEU A 1 72 ? 0.056 5.482 -5.846 1.00 86.06 72 LEU A N 1
ATOM 574 C CA . LEU A 1 72 ? 0.232 4.779 -4.585 1.00 86.06 72 LEU A CA 1
ATOM 575 C C . LEU A 1 72 ? 0.551 5.734 -3.437 1.00 86.06 72 LEU A C 1
ATOM 577 O O . LEU A 1 72 ? -0.071 5.646 -2.380 1.00 86.06 72 LEU A O 1
ATOM 581 N N . LYS A 1 73 ? 1.463 6.687 -3.644 1.00 83.50 73 LYS A N 1
ATOM 582 C CA . LYS A 1 73 ? 1.780 7.711 -2.641 1.00 83.50 73 LYS A CA 1
ATOM 583 C C . LYS A 1 73 ? 0.546 8.504 -2.201 1.00 83.50 73 LYS A C 1
ATOM 585 O O . LYS A 1 73 ? 0.342 8.698 -1.004 1.00 83.50 73 LYS A O 1
ATOM 590 N N . ASN A 1 74 ? -0.304 8.913 -3.145 1.00 82.88 74 ASN A N 1
ATOM 591 C CA . ASN A 1 74 ? -1.542 9.629 -2.835 1.00 82.88 74 ASN A CA 1
ATOM 592 C C . ASN A 1 74 ? -2.536 8.746 -2.067 1.00 82.88 74 ASN A C 1
ATOM 594 O O . ASN A 1 74 ? -3.119 9.207 -1.086 1.00 82.88 74 ASN A O 1
ATOM 598 N N . LEU A 1 75 ? -2.696 7.478 -2.460 1.00 89.31 75 LEU A N 1
ATOM 599 C CA . LEU A 1 75 ? -3.529 6.514 -1.732 1.00 89.31 75 LEU A CA 1
ATOM 600 C C . LEU A 1 75 ? -3.047 6.335 -0.288 1.00 89.31 75 LEU A C 1
ATOM 602 O O . LEU A 1 75 ? -3.845 6.439 0.644 1.00 89.31 75 LEU A O 1
ATOM 606 N N . VAL A 1 76 ? -1.743 6.122 -0.098 1.00 89.75 76 VAL A N 1
ATOM 607 C CA . VAL A 1 76 ? -1.129 5.943 1.223 1.00 89.75 76 VAL A CA 1
ATOM 608 C C . VAL A 1 76 ? -1.296 7.197 2.087 1.00 89.75 76 VAL A C 1
ATOM 610 O O . VAL A 1 76 ? -1.732 7.064 3.230 1.00 89.75 76 VAL A O 1
ATOM 613 N N . ASP A 1 77 ? -1.060 8.405 1.551 1.00 86.12 77 ASP A N 1
ATOM 614 C CA . ASP A 1 77 ? -1.300 9.675 2.267 1.00 86.12 77 ASP A CA 1
ATOM 615 C C . ASP A 1 77 ? -2.735 9.752 2.802 1.00 86.12 77 ASP A C 1
ATOM 617 O O . ASP A 1 77 ? -2.952 10.004 3.991 1.00 86.12 77 ASP A O 1
ATOM 621 N N . LYS A 1 78 ? -3.735 9.482 1.950 1.00 88.81 78 LYS A N 1
ATOM 622 C CA . LYS A 1 78 ? -5.141 9.528 2.380 1.00 88.81 78 LYS A CA 1
ATOM 623 C C . LYS A 1 78 ? -5.451 8.451 3.410 1.00 88.81 78 LYS A C 1
ATOM 625 O O . LYS A 1 78 ? -6.098 8.759 4.409 1.00 88.81 78 LYS A O 1
ATOM 630 N N . MET A 1 79 ? -4.972 7.221 3.218 1.00 91.75 79 MET A N 1
ATOM 631 C CA . MET A 1 79 ? -5.198 6.128 4.170 1.00 91.75 79 MET A CA 1
ATOM 632 C C . MET A 1 79 ? -4.642 6.470 5.551 1.00 91.75 79 MET A C 1
ATOM 634 O O . MET A 1 79 ? -5.351 6.307 6.545 1.00 91.75 79 MET A O 1
ATOM 638 N N . VAL A 1 80 ? -3.423 7.013 5.622 1.00 88.81 80 VAL A N 1
ATOM 639 C CA . VAL A 1 80 ? -2.826 7.436 6.893 1.00 88.81 80 VAL A CA 1
ATOM 640 C C . VAL A 1 80 ? -3.607 8.588 7.527 1.00 88.81 80 VAL A C 1
ATOM 642 O O . VAL A 1 80 ? -3.867 8.559 8.730 1.00 88.81 80 VAL A O 1
ATOM 645 N N . LYS A 1 81 ? -4.038 9.587 6.752 1.00 88.62 81 LYS A N 1
ATOM 646 C CA . LYS A 1 81 ? -4.823 10.709 7.294 1.00 88.62 81 LYS A CA 1
ATOM 647 C C . LYS A 1 81 ? -6.128 10.260 7.946 1.00 88.62 81 LYS A C 1
ATOM 649 O O . LYS A 1 81 ? -6.488 10.790 8.994 1.00 88.62 81 LYS A O 1
ATOM 654 N N . VAL A 1 82 ? -6.815 9.259 7.384 1.00 91.50 82 VAL A N 1
ATOM 655 C CA . VAL A 1 82 ? -8.090 8.766 7.940 1.00 91.50 82 VAL A CA 1
ATOM 656 C C . VAL A 1 82 ? -7.923 8.127 9.324 1.00 91.50 82 VAL A C 1
ATOM 658 O O . VAL A 1 82 ? -8.784 8.301 10.190 1.00 91.50 82 VAL A O 1
ATOM 661 N N . ILE A 1 83 ? -6.824 7.407 9.549 1.00 90.31 83 ILE A N 1
ATOM 662 C CA . ILE A 1 83 ? -6.565 6.654 10.792 1.00 90.31 83 ILE A CA 1
ATOM 663 C C . ILE A 1 83 ? -5.643 7.375 11.790 1.00 90.31 83 ILE A C 1
ATOM 665 O O . ILE A 1 83 ? -5.414 6.860 12.886 1.00 90.31 83 ILE A O 1
ATOM 669 N N . SER A 1 84 ? -5.106 8.541 11.428 1.00 85.06 84 SER A N 1
ATOM 670 C CA . SER A 1 84 ? -4.234 9.353 12.284 1.00 85.06 84 SER A CA 1
ATOM 671 C C . SER A 1 84 ? -5.033 10.324 13.150 1.00 85.06 84 SER A C 1
ATOM 673 O O . SER A 1 84 ? -6.053 10.855 12.725 1.00 85.06 84 SER A O 1
ATOM 675 N N . ASP A 1 85 ? -4.555 10.612 14.357 1.00 79.94 85 ASP A N 1
ATOM 676 C CA . ASP A 1 85 ? -5.201 11.570 15.266 1.00 79.94 85 ASP A CA 1
ATOM 677 C C . ASP A 1 85 ? -4.817 13.025 14.990 1.00 79.94 85 ASP A C 1
ATOM 679 O O . ASP A 1 85 ? -5.525 13.941 15.393 1.00 79.94 85 ASP A O 1
ATOM 683 N N . SER A 1 86 ? -3.753 13.248 14.221 1.00 77.81 86 SER A N 1
ATOM 684 C CA . SER A 1 86 ? -3.219 14.583 13.935 1.00 77.81 86 SER A CA 1
ATOM 685 C C . SER A 1 86 ? -3.945 15.324 12.803 1.00 77.81 86 SER A C 1
ATOM 687 O O . SER A 1 86 ? -3.665 16.496 12.567 1.00 77.81 86 SER A O 1
ATOM 689 N N . TYR A 1 87 ? -4.859 14.659 12.087 1.00 75.00 87 TYR A N 1
ATOM 690 C CA . TYR A 1 87 ? -5.438 15.145 10.824 1.00 75.00 87 TYR A CA 1
ATOM 691 C C . TYR A 1 87 ? -6.969 15.265 10.842 1.00 75.00 87 TYR A C 1
ATOM 693 O O . TYR A 1 87 ? -7.613 15.089 9.810 1.00 75.00 87 TYR A O 1
ATOM 701 N N . ASP A 1 88 ? -7.578 15.573 11.990 1.00 76.62 88 ASP A N 1
ATOM 702 C CA . ASP A 1 88 ? -9.044 15.579 12.149 1.00 76.62 88 ASP A CA 1
ATOM 703 C C . ASP A 1 88 ? -9.804 1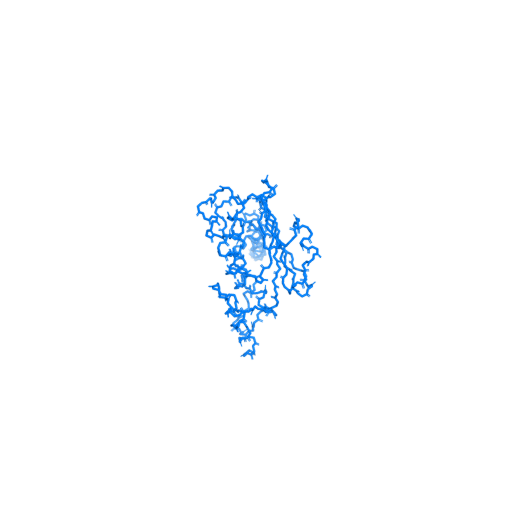6.402 11.091 1.00 76.62 88 ASP A C 1
ATOM 705 O O . ASP A 1 88 ? -10.847 15.959 10.611 1.00 76.62 88 ASP A O 1
ATOM 709 N N . TYR A 1 89 ? -9.264 17.544 10.652 1.00 79.50 89 TYR A N 1
ATOM 710 C CA . TYR A 1 89 ? -9.891 18.390 9.627 1.00 79.50 89 TYR A CA 1
ATOM 711 C C . TYR A 1 89 ? -9.750 17.849 8.191 1.00 79.50 89 TYR A C 1
ATOM 713 O O . TYR A 1 89 ? -10.535 18.214 7.318 1.00 79.50 89 TYR A O 1
ATOM 721 N N . GLU A 1 90 ? -8.784 16.962 7.929 1.00 84.31 90 GLU A N 1
ATOM 722 C CA . GLU A 1 90 ? -8.562 16.356 6.607 1.00 84.31 90 GLU A CA 1
ATOM 723 C C . GLU A 1 90 ? -9.211 14.974 6.464 1.00 84.31 90 GLU A C 1
ATOM 725 O O . GLU A 1 90 ? -9.322 14.472 5.344 1.00 84.31 90 GLU A O 1
ATOM 730 N N . LYS A 1 91 ? -9.666 14.357 7.565 1.00 89.62 91 LYS A N 1
ATOM 731 C CA . LYS A 1 91 ? -10.219 12.991 7.573 1.00 89.62 91 LYS A CA 1
ATOM 732 C C . LYS A 1 91 ? -11.370 12.801 6.601 1.00 89.62 91 LYS A C 1
ATOM 734 O O . LYS A 1 91 ? -11.349 11.853 5.824 1.00 89.62 91 LYS A O 1
ATOM 739 N N . GLU A 1 92 ? -12.365 13.683 6.632 1.00 89.88 92 GLU A N 1
ATOM 740 C CA . GLU A 1 92 ? -13.539 13.551 5.759 1.00 89.88 92 GLU A CA 1
ATOM 741 C C . GLU A 1 92 ? -13.175 13.750 4.286 1.00 89.88 92 GLU A C 1
ATOM 743 O O . GLU A 1 92 ? -13.614 12.987 3.430 1.00 89.88 92 GLU A O 1
ATOM 748 N N . SER A 1 93 ? -12.280 14.695 3.987 1.00 89.44 93 SER A N 1
ATOM 749 C CA . SER A 1 93 ? -11.743 14.863 2.632 1.00 89.44 93 SER A CA 1
ATOM 750 C C . SER A 1 93 ? -10.999 13.606 2.164 1.00 89.44 93 SER A C 1
ATOM 752 O O . SER A 1 93 ? -11.236 13.115 1.061 1.00 89.44 93 SER A O 1
ATOM 754 N N . ALA A 1 94 ? -10.154 13.024 3.019 1.00 90.75 94 ALA A N 1
ATOM 755 C CA . ALA A 1 94 ? -9.420 11.801 2.714 1.00 90.75 94 ALA A CA 1
ATOM 756 C C . ALA A 1 94 ? -10.347 10.589 2.510 1.00 90.75 94 ALA A C 1
ATOM 758 O O . ALA A 1 94 ? -10.142 9.829 1.564 1.00 90.75 94 ALA A O 1
ATOM 759 N N . LYS A 1 95 ? -11.396 10.435 3.332 1.00 92.25 95 LYS A N 1
ATOM 760 C CA . LYS A 1 95 ? -12.428 9.399 3.146 1.00 92.25 95 LYS A CA 1
ATOM 761 C C . LYS A 1 95 ? -13.164 9.564 1.821 1.00 92.25 95 LYS A C 1
ATOM 763 O O . LYS A 1 95 ? -13.318 8.581 1.103 1.00 92.25 95 LYS A O 1
ATOM 768 N N . ASN A 1 96 ? -13.578 10.787 1.483 1.00 90.06 96 ASN A N 1
ATOM 769 C CA . ASN A 1 96 ? -14.269 11.065 0.223 1.00 90.06 96 ASN A CA 1
ATOM 770 C C . ASN A 1 96 ? -13.395 10.664 -0.970 1.00 90.06 96 ASN A C 1
ATOM 772 O O . ASN A 1 96 ? -13.841 9.885 -1.808 1.00 90.06 96 ASN A O 1
ATOM 776 N N . ARG A 1 97 ? -12.118 11.069 -0.972 1.00 87.44 97 ARG A N 1
ATOM 777 C CA . ARG A 1 97 ? -11.159 10.666 -2.012 1.00 87.44 97 ARG A CA 1
ATOM 778 C C . ARG A 1 97 ? -10.956 9.154 -2.089 1.00 87.44 97 ARG A C 1
ATOM 780 O O . ARG A 1 97 ? -10.926 8.601 -3.177 1.00 87.44 97 ARG A O 1
ATOM 787 N N . LEU A 1 98 ? -10.843 8.457 -0.957 1.00 90.00 98 LEU A N 1
ATOM 788 C CA . LEU A 1 98 ? -10.702 6.994 -0.958 1.00 90.00 98 LEU A CA 1
ATOM 789 C C . LEU A 1 98 ? -11.972 6.277 -1.436 1.00 90.00 98 LEU A C 1
ATOM 791 O O . LEU A 1 98 ? -11.878 5.213 -2.040 1.00 90.00 98 LEU A O 1
ATOM 795 N N . SER A 1 99 ? -13.152 6.854 -1.198 1.00 87.88 99 SER A N 1
ATOM 796 C CA . SER A 1 99 ? -14.432 6.287 -1.642 1.00 87.88 99 SER A CA 1
ATOM 797 C C . SER A 1 99 ? -14.643 6.349 -3.159 1.00 87.88 99 SER A C 1
ATOM 799 O O . SER A 1 99 ? -15.454 5.591 -3.697 1.00 87.88 99 SER A O 1
ATOM 801 N N . GLU A 1 100 ? -13.901 7.219 -3.851 1.00 83.00 100 GLU A N 1
ATOM 802 C CA . GLU A 1 100 ? -13.902 7.316 -5.314 1.00 83.00 100 GLU A CA 1
ATOM 803 C C . GLU A 1 100 ? -13.276 6.059 -5.950 1.00 83.00 100 GLU A C 1
ATOM 805 O O . GLU A 1 100 ? -13.752 5.594 -6.984 1.00 83.00 100 GLU A O 1
ATOM 810 N N . PHE A 1 101 ? -12.310 5.419 -5.279 1.00 80.06 101 PHE A N 1
ATOM 811 C CA . PHE A 1 101 ? -11.652 4.191 -5.739 1.00 80.06 101 PHE A CA 1
ATOM 812 C C . PHE A 1 101 ? -12.422 2.923 -5.347 1.00 80.06 101 PHE A C 1
ATOM 814 O O . PHE A 1 101 ? -11.962 2.103 -4.550 1.00 80.06 101 PHE A O 1
ATOM 821 N N . LYS A 1 102 ? -13.615 2.733 -5.917 1.00 82.19 102 LYS A N 1
ATOM 822 C CA . LYS A 1 102 ? -14.482 1.584 -5.582 1.00 82.19 102 LYS A CA 1
ATOM 823 C C . LYS A 1 102 ? -13.862 0.221 -5.900 1.00 82.19 102 LYS A C 1
ATOM 825 O O . LYS A 1 102 ? -14.205 -0.767 -5.257 1.00 82.19 102 LYS A O 1
ATOM 830 N N . GLU A 1 103 ? -12.978 0.168 -6.890 1.00 87.12 103 GLU A N 1
ATOM 831 C CA . GLU A 1 103 ? -12.358 -1.074 -7.364 1.00 87.12 103 GLU A CA 1
ATOM 832 C C . GLU A 1 103 ? -11.057 -1.413 -6.633 1.00 87.12 103 GLU A C 1
ATOM 834 O O . GLU A 1 103 ? -10.653 -2.575 -6.607 1.00 87.12 103 GLU A O 1
ATOM 839 N N . ILE A 1 104 ? -10.424 -0.423 -5.996 1.00 91.12 104 ILE A N 1
ATOM 840 C CA . ILE A 1 104 ? -9.241 -0.636 -5.166 1.00 91.12 104 ILE A CA 1
ATOM 841 C C . ILE A 1 104 ? -9.704 -1.064 -3.784 1.00 91.12 104 ILE A C 1
ATOM 843 O O . ILE A 1 104 ? -10.252 -0.270 -3.020 1.00 91.12 104 ILE A O 1
ATOM 847 N N . LYS A 1 105 ? -9.441 -2.314 -3.421 1.00 94.94 105 LYS A N 1
ATOM 848 C CA . LYS A 1 105 ? -9.721 -2.809 -2.073 1.00 94.94 105 LYS A CA 1
ATOM 849 C C . LYS A 1 105 ? -8.547 -2.468 -1.174 1.00 94.94 105 LYS A C 1
ATOM 851 O O . LYS A 1 105 ? -7.401 -2.732 -1.531 1.00 94.94 105 LYS A O 1
ATOM 856 N N . PHE A 1 106 ? -8.809 -1.940 0.011 1.00 96.25 106 PHE A N 1
ATOM 857 C CA . PHE A 1 106 ? -7.749 -1.624 0.958 1.00 96.25 106 PHE A CA 1
ATOM 858 C C . PHE A 1 106 ? -8.148 -1.907 2.397 1.00 96.25 106 PHE A C 1
ATOM 860 O O . PHE A 1 106 ? -9.320 -1.865 2.773 1.00 96.25 106 PHE A O 1
ATOM 867 N N . PHE A 1 107 ? -7.141 -2.133 3.227 1.00 97.25 107 PHE A N 1
ATOM 868 C CA . PHE A 1 107 ? -7.270 -2.233 4.669 1.00 97.25 107 PHE A CA 1
ATOM 869 C C . PHE A 1 107 ? -6.104 -1.480 5.300 1.00 97.25 107 PHE A C 1
ATOM 871 O O . PHE A 1 107 ? -4.948 -1.810 5.047 1.00 97.25 107 PHE A O 1
ATOM 878 N N . VAL A 1 108 ? -6.400 -0.470 6.115 1.00 95.25 108 VAL A N 1
ATOM 879 C CA . VAL A 1 108 ? -5.393 0.281 6.867 1.00 95.25 108 VAL A CA 1
ATOM 880 C C . VAL A 1 108 ? -5.688 0.203 8.359 1.00 95.25 108 VAL A C 1
ATOM 882 O O . VAL A 1 108 ? -6.831 0.351 8.796 1.00 95.25 108 VAL A O 1
ATOM 885 N N . LYS A 1 109 ? -4.638 -0.032 9.145 1.00 94.31 109 LYS A N 1
ATOM 886 C CA . LYS A 1 109 ? -4.683 -0.108 10.601 1.00 94.31 109 LYS A CA 1
ATOM 887 C C . LYS A 1 109 ? -3.575 0.737 11.206 1.00 94.31 109 LYS A C 1
ATOM 889 O O . LYS A 1 109 ? -2.405 0.550 10.886 1.00 94.31 109 LYS A O 1
ATOM 894 N N . ASN A 1 110 ? -3.946 1.602 12.141 1.00 91.94 110 ASN A N 1
ATOM 895 C CA . ASN A 1 110 ? -3.010 2.190 13.084 1.00 91.94 110 ASN A CA 1
ATOM 896 C C . ASN A 1 110 ? -2.758 1.152 14.183 1.00 91.94 110 ASN A C 1
ATOM 898 O O . ASN A 1 110 ? -3.657 0.827 14.960 1.00 91.94 110 ASN A O 1
ATOM 902 N N . ASN A 1 111 ? -1.560 0.584 14.231 1.00 90.62 111 ASN A N 1
ATOM 903 C CA . ASN A 1 111 ? -1.198 -0.437 15.210 1.00 90.62 111 ASN A CA 1
ATOM 904 C C . ASN A 1 111 ? -1.032 0.144 16.619 1.00 90.62 111 ASN A C 1
ATOM 906 O O . ASN A 1 111 ? -1.214 -0.593 17.584 1.00 90.62 111 ASN A O 1
ATOM 910 N N . SER A 1 112 ? -0.740 1.443 16.743 1.00 89.00 112 SER A N 1
ATOM 911 C CA . SER A 1 112 ? -0.632 2.130 18.034 1.00 89.00 112 SER A CA 1
ATOM 912 C C . SER A 1 112 ? -2.004 2.370 18.671 1.00 89.00 112 SER A C 1
ATOM 914 O O . SER A 1 112 ? -2.174 2.152 19.867 1.00 89.00 112 SER A O 1
ATOM 916 N N . THR A 1 113 ? -2.994 2.807 17.884 1.00 89.69 113 THR A N 1
ATOM 917 C CA . THR A 1 113 ? -4.332 3.177 18.397 1.00 89.69 113 THR A CA 1
ATOM 918 C C . THR A 1 113 ? -5.398 2.104 18.178 1.00 89.69 113 THR A C 1
ATOM 920 O O . THR A 1 113 ? -6.495 2.195 18.726 1.00 89.69 113 THR A O 1
ATOM 923 N N . GLY A 1 114 ? -5.116 1.099 17.348 1.00 91.50 114 GLY A N 1
ATOM 924 C CA . GLY A 1 114 ? -6.083 0.087 16.925 1.00 91.50 114 GLY A CA 1
ATOM 925 C C . GLY A 1 114 ? -7.128 0.592 15.925 1.00 91.50 114 GLY A C 1
ATOM 926 O O . GLY A 1 114 ? -8.005 -0.181 15.543 1.00 91.50 114 GLY A O 1
ATOM 927 N N . LYS A 1 115 ? -7.060 1.858 15.485 1.00 93.00 115 LYS A N 1
ATOM 928 C CA . LYS A 1 115 ? -8.003 2.423 14.509 1.00 93.00 115 LYS A CA 1
ATOM 929 C C . LYS A 1 115 ? -7.848 1.739 13.159 1.00 93.00 115 LYS A C 1
ATOM 931 O O . LYS A 1 115 ? -6.739 1.601 12.649 1.00 93.00 115 LYS A O 1
ATOM 936 N N . VAL A 1 116 ? -8.975 1.342 12.580 1.00 95.31 116 VAL A N 1
ATOM 937 C CA . VAL A 1 116 ? -9.046 0.659 11.288 1.00 95.31 116 VAL A CA 1
ATOM 938 C C . VAL A 1 116 ? -9.931 1.456 10.343 1.00 95.31 116 VAL A C 1
ATOM 940 O O . VAL A 1 116 ? -10.987 1.947 10.739 1.00 95.31 116 VAL A O 1
ATOM 943 N N . TYR A 1 117 ? -9.513 1.541 9.085 1.00 95.38 117 TYR A N 1
ATOM 944 C CA . TYR A 1 117 ? -10.346 2.004 7.985 1.00 95.38 117 TYR A CA 1
ATOM 945 C C . TYR A 1 117 ? -10.160 1.073 6.783 1.00 95.38 117 TYR A C 1
ATOM 947 O O . TYR A 1 117 ? -9.043 0.716 6.413 1.00 95.38 117 TYR A O 1
ATOM 955 N N . THR A 1 118 ? -11.260 0.617 6.196 1.00 96.06 118 THR A N 1
ATOM 956 C CA . THR A 1 118 ? -11.255 -0.342 5.087 1.00 96.06 118 THR A CA 1
ATOM 957 C C . THR A 1 118 ? -12.548 -0.210 4.292 1.00 96.06 118 THR A C 1
ATOM 959 O O . THR A 1 118 ? -13.587 0.132 4.856 1.00 96.06 118 THR A O 1
ATOM 962 N N . ASN A 1 119 ? -12.491 -0.495 2.992 1.00 94.56 119 ASN A N 1
ATOM 963 C CA . ASN A 1 119 ? -13.665 -0.663 2.128 1.00 94.56 119 ASN A CA 1
ATOM 964 C C . ASN A 1 119 ? -13.972 -2.146 1.839 1.00 94.56 119 ASN A C 1
ATOM 966 O O . ASN A 1 119 ? -14.666 -2.474 0.879 1.00 94.56 119 ASN A O 1
ATOM 970 N N . THR A 1 120 ? -13.438 -3.050 2.661 1.00 94.12 120 THR A N 1
ATOM 971 C CA . THR A 1 120 ? -13.616 -4.498 2.536 1.00 94.12 120 THR A CA 1
ATOM 972 C C . THR A 1 120 ? -14.444 -5.057 3.690 1.00 94.12 120 THR A C 1
ATOM 974 O O . THR A 1 120 ? -14.636 -4.403 4.712 1.00 94.12 120 THR A O 1
ATOM 977 N N . ASN A 1 121 ? -14.892 -6.306 3.553 1.00 94.12 121 ASN A N 1
ATOM 978 C CA . ASN A 1 121 ? -15.634 -7.015 4.602 1.00 94.12 121 ASN A CA 1
ATOM 979 C C . ASN A 1 121 ? -14.723 -7.790 5.578 1.00 94.12 121 ASN A C 1
ATOM 981 O O . ASN A 1 121 ? -15.219 -8.565 6.398 1.00 94.12 121 ASN A O 1
ATOM 985 N N . TYR A 1 122 ? -13.398 -7.636 5.482 1.00 95.62 122 TYR A N 1
ATOM 986 C CA . TYR A 1 122 ? -12.455 -8.341 6.351 1.00 95.62 122 TYR A CA 1
ATOM 987 C C . TYR A 1 122 ? -12.381 -7.691 7.734 1.00 95.62 122 TYR A C 1
ATOM 989 O O . TYR A 1 122 ? -12.509 -6.479 7.881 1.00 95.62 122 TYR A O 1
ATOM 997 N N . LYS A 1 123 ? -12.157 -8.511 8.767 1.00 93.12 123 LYS A N 1
ATOM 998 C CA . LYS A 1 123 ? -12.025 -8.041 10.157 1.00 93.12 123 LYS A CA 1
ATOM 999 C C . LYS A 1 123 ? -10.596 -7.653 10.521 1.00 93.12 123 LYS A C 1
ATOM 1001 O O . LYS A 1 123 ? -10.396 -6.812 11.394 1.00 93.12 123 LYS A O 1
ATOM 1006 N N . THR A 1 124 ? -9.613 -8.290 9.892 1.00 94.19 124 THR A N 1
ATOM 1007 C CA . THR A 1 124 ? -8.192 -8.089 10.174 1.00 94.19 124 THR A CA 1
ATOM 1008 C C . THR A 1 124 ? -7.424 -7.857 8.882 1.00 94.19 124 THR A C 1
ATOM 1010 O O . THR A 1 124 ? -7.842 -8.291 7.803 1.00 94.19 124 THR A O 1
ATOM 1013 N N . ASN A 1 125 ? -6.285 -7.178 9.002 1.00 93.62 125 ASN A N 1
ATOM 1014 C CA . ASN A 1 125 ? -5.418 -6.929 7.862 1.00 93.62 125 ASN A CA 1
ATOM 1015 C C . ASN A 1 125 ? -4.787 -8.238 7.366 1.00 93.62 125 ASN A C 1
ATOM 1017 O O . ASN A 1 125 ? -4.636 -8.445 6.167 1.00 93.62 125 ASN A O 1
ATOM 1021 N N . GLU A 1 126 ? -4.458 -9.145 8.286 1.00 93.31 126 GLU A N 1
ATOM 1022 C CA . GLU A 1 126 ? -3.909 -10.463 7.984 1.00 93.31 126 GLU A CA 1
ATOM 1023 C C . GLU A 1 126 ? -4.892 -11.325 7.184 1.00 93.31 126 GLU A C 1
ATOM 1025 O O . GLU A 1 126 ? -4.486 -11.981 6.223 1.00 93.31 126 GLU A O 1
ATOM 1030 N N . ASP A 1 127 ? -6.179 -11.312 7.548 1.00 95.06 127 ASP A N 1
ATOM 1031 C CA . ASP A 1 127 ? -7.210 -12.029 6.794 1.00 95.06 127 ASP A CA 1
ATOM 1032 C C . ASP A 1 127 ? -7.386 -11.429 5.402 1.00 95.06 127 ASP A C 1
ATOM 1034 O O . ASP A 1 127 ? -7.506 -12.177 4.433 1.00 95.06 127 ASP A O 1
ATOM 1038 N N . PHE A 1 128 ? -7.348 -10.099 5.278 1.00 96.06 128 PHE A N 1
ATOM 1039 C CA . PHE A 1 128 ? -7.389 -9.461 3.967 1.00 96.06 128 PHE A CA 1
ATOM 1040 C C . PHE A 1 128 ? -6.182 -9.870 3.112 1.00 96.06 128 PHE A C 1
ATOM 1042 O O . PHE A 1 128 ? -6.396 -10.406 2.029 1.00 96.06 128 PHE A O 1
ATOM 1049 N N . ARG A 1 129 ? -4.942 -9.727 3.616 1.00 93.31 129 ARG A N 1
ATOM 1050 C CA . ARG A 1 129 ? -3.690 -10.099 2.914 1.00 93.31 129 ARG A CA 1
ATOM 1051 C C . ARG A 1 129 ? -3.728 -11.525 2.358 1.00 93.31 129 ARG A C 1
ATOM 1053 O O . ARG A 1 129 ? -3.365 -11.750 1.211 1.00 93.31 129 ARG A O 1
ATOM 1060 N N . LYS A 1 130 ? -4.217 -12.495 3.139 1.00 92.25 130 LYS A N 1
ATOM 1061 C CA . LYS A 1 130 ? -4.312 -13.906 2.710 1.00 92.25 130 LYS A CA 1
ATOM 1062 C C . LYS A 1 130 ? -5.294 -14.147 1.564 1.00 92.25 130 LYS A C 1
ATOM 1064 O O . LYS A 1 130 ? -5.160 -15.146 0.864 1.00 92.25 130 LYS A O 1
ATOM 1069 N N . ASN A 1 131 ? -6.288 -13.277 1.406 1.00 92.44 131 ASN A N 1
ATOM 1070 C CA . ASN A 1 131 ? -7.346 -13.411 0.406 1.00 92.44 131 ASN A CA 1
ATOM 1071 C C . ASN A 1 131 ? -7.213 -12.394 -0.740 1.00 92.44 131 ASN A C 1
ATOM 1073 O O . ASN A 1 131 ? -8.118 -12.277 -1.566 1.00 92.44 131 ASN A O 1
ATOM 1077 N N . GLN A 1 132 ? -6.102 -11.658 -0.801 1.00 89.19 132 GLN A N 1
ATOM 1078 C CA . GLN A 1 132 ? -5.770 -10.798 -1.930 1.00 89.19 132 GLN A CA 1
ATOM 1079 C C . GLN A 1 132 ? -5.485 -11.657 -3.167 1.00 89.19 132 GLN A C 1
ATOM 1081 O O . GLN A 1 132 ? -4.559 -12.467 -3.180 1.00 89.19 132 GLN A O 1
ATOM 1086 N N . ASN A 1 133 ? -6.307 -11.500 -4.202 1.00 88.50 133 ASN A N 1
ATOM 1087 C CA . ASN A 1 133 ? -6.236 -12.288 -5.434 1.00 88.50 133 ASN A CA 1
ATOM 1088 C C . ASN A 1 133 ? -6.324 -11.437 -6.709 1.00 88.50 133 ASN A C 1
ATOM 1090 O O . ASN A 1 133 ? -6.373 -12.000 -7.804 1.00 88.50 133 ASN A O 1
ATOM 1094 N N . ASP A 1 134 ? -6.338 -10.110 -6.571 1.00 93.00 134 ASP A N 1
ATOM 1095 C CA . ASP A 1 134 ? -6.300 -9.197 -7.706 1.00 93.00 134 ASP A CA 1
ATOM 1096 C C . ASP A 1 134 ? -4.877 -9.128 -8.306 1.00 93.00 134 ASP A C 1
ATOM 1098 O O . ASP A 1 134 ? -3.936 -9.760 -7.815 1.00 93.00 134 ASP A O 1
ATOM 1102 N N . TYR A 1 135 ? -4.719 -8.402 -9.415 1.00 93.00 135 TYR A N 1
ATOM 1103 C CA . TYR A 1 135 ? -3.501 -8.435 -10.230 1.00 93.00 135 TYR A CA 1
ATOM 1104 C C . TYR A 1 135 ? -2.285 -7.816 -9.539 1.00 93.00 135 TYR A C 1
ATOM 1106 O O . TYR A 1 135 ? -1.191 -8.370 -9.638 1.00 93.00 135 TYR A O 1
ATOM 1114 N N . CYS A 1 136 ? -2.480 -6.696 -8.839 1.00 91.81 136 CYS A N 1
ATOM 1115 C CA . CYS A 1 136 ? -1.450 -6.020 -8.061 1.00 91.81 136 CYS A CA 1
ATOM 1116 C C . CYS A 1 136 ? -1.882 -5.943 -6.593 1.00 91.81 136 CYS A C 1
ATOM 1118 O O . CYS A 1 136 ? -2.876 -5.298 -6.259 1.00 91.81 136 CYS A O 1
ATOM 1120 N N . ASN A 1 137 ? -1.133 -6.603 -5.711 1.00 94.62 137 ASN A N 1
ATOM 1121 C CA . ASN A 1 137 ? -1.372 -6.599 -4.271 1.00 94.62 137 ASN A CA 1
ATOM 1122 C C . ASN A 1 137 ? -0.185 -5.977 -3.550 1.00 94.62 137 ASN A C 1
ATOM 1124 O O . ASN A 1 137 ? 0.965 -6.310 -3.827 1.00 94.62 137 ASN A O 1
ATOM 1128 N N . LEU A 1 138 ? -0.469 -5.071 -2.625 1.00 93.25 138 LEU A N 1
ATOM 1129 C CA . LEU A 1 138 ? 0.529 -4.314 -1.892 1.00 93.25 138 LEU A CA 1
ATOM 1130 C C . LEU A 1 138 ? 0.402 -4.601 -0.404 1.00 93.25 138 LEU A C 1
ATOM 1132 O O . LEU A 1 138 ? -0.699 -4.592 0.149 1.00 93.25 138 LEU A O 1
ATOM 1136 N N . GLU A 1 139 ? 1.545 -4.786 0.240 1.00 92.56 139 GLU A N 1
ATOM 1137 C CA . GLU A 1 139 ? 1.690 -4.871 1.687 1.00 92.56 139 GLU A CA 1
ATOM 1138 C C . GLU A 1 139 ? 2.673 -3.773 2.103 1.00 92.56 139 GLU A C 1
ATOM 1140 O O . GLU A 1 139 ? 3.835 -3.778 1.690 1.00 92.56 139 GLU A O 1
ATOM 1145 N N . ILE A 1 140 ? 2.208 -2.802 2.886 1.00 91.12 140 ILE A N 1
ATOM 1146 C CA . ILE A 1 140 ? 3.028 -1.687 3.363 1.00 91.12 140 ILE A CA 1
ATOM 1147 C C . ILE A 1 140 ? 2.953 -1.674 4.883 1.00 91.12 140 ILE A C 1
ATOM 1149 O O . ILE A 1 140 ? 1.874 -1.574 5.458 1.00 91.12 140 ILE A O 1
ATOM 1153 N N . ASP A 1 141 ? 4.103 -1.756 5.534 1.00 89.62 141 ASP A N 1
ATOM 1154 C CA . ASP A 1 141 ? 4.220 -1.629 6.980 1.00 89.62 141 ASP A CA 1
ATOM 1155 C C . ASP A 1 141 ? 5.097 -0.413 7.277 1.00 89.62 141 ASP A C 1
ATOM 1157 O O . ASP A 1 141 ? 6.308 -0.425 7.048 1.00 89.62 141 ASP A O 1
ATOM 1161 N N . LEU A 1 142 ? 4.461 0.659 7.744 1.00 86.94 142 LEU A N 1
ATOM 1162 C CA . LEU A 1 142 ? 5.095 1.904 8.150 1.00 86.94 142 LEU A CA 1
ATOM 1163 C C . LEU A 1 142 ? 5.547 1.770 9.604 1.00 86.94 142 LEU A C 1
ATOM 1165 O O . LEU A 1 142 ? 4.736 1.548 10.504 1.00 86.94 142 LEU A O 1
ATOM 1169 N N . SER A 1 143 ? 6.850 1.913 9.838 1.00 76.69 143 SER A N 1
ATOM 1170 C CA . SER A 1 143 ? 7.420 2.017 11.181 1.00 76.69 143 SER A CA 1
ATOM 1171 C C . SER A 1 143 ? 8.274 3.277 11.300 1.00 76.69 143 SER A C 1
ATOM 1173 O O . SER A 1 143 ? 8.767 3.787 10.292 1.00 76.69 143 SER A O 1
ATOM 1175 N N . ASN A 1 144 ? 8.482 3.750 12.535 1.00 66.44 144 ASN A N 1
ATOM 1176 C CA . ASN A 1 144 ? 9.113 5.040 12.851 1.00 66.44 144 ASN A CA 1
ATOM 1177 C C . ASN A 1 144 ? 10.460 5.310 12.151 1.00 66.44 144 ASN A C 1
ATOM 1179 O O . ASN A 1 144 ? 10.835 6.468 12.009 1.00 66.44 144 ASN A O 1
ATOM 1183 N N . SER A 1 145 ? 11.216 4.281 11.754 1.00 68.31 145 SER A N 1
ATOM 1184 C CA . SER A 1 145 ? 12.537 4.450 11.126 1.00 68.31 145 SER A CA 1
ATOM 1185 C C . SER A 1 145 ? 12.635 3.883 9.711 1.00 68.31 145 SER A C 1
ATOM 1187 O O . SER A 1 145 ? 13.334 4.454 8.873 1.00 68.31 145 SER A O 1
ATOM 1189 N N . LYS A 1 146 ? 11.943 2.777 9.422 1.00 72.00 146 LYS A N 1
ATOM 1190 C CA . LYS A 1 146 ? 11.948 2.117 8.113 1.00 72.00 146 LYS A CA 1
ATOM 1191 C C . LYS A 1 146 ? 10.571 1.557 7.807 1.00 72.00 146 LYS A C 1
ATOM 1193 O O . LYS A 1 146 ? 9.991 0.841 8.616 1.00 72.00 146 LYS A O 1
ATOM 1198 N N . SER A 1 147 ? 10.065 1.848 6.624 1.00 75.56 147 SER A N 1
ATOM 1199 C CA . SER A 1 147 ? 8.915 1.144 6.081 1.00 75.56 147 SER A CA 1
ATOM 1200 C C . SER A 1 147 ? 9.366 -0.099 5.334 1.00 75.56 147 SER A C 1
ATOM 1202 O O . SER A 1 147 ? 10.427 -0.112 4.704 1.00 75.56 147 SER A O 1
ATOM 1204 N N . THR A 1 148 ? 8.543 -1.135 5.392 1.00 83.38 148 THR A N 1
ATOM 1205 C CA . THR A 1 148 ? 8.640 -2.268 4.475 1.00 83.38 148 THR A CA 1
ATOM 1206 C C . THR A 1 148 ? 7.541 -2.120 3.442 1.00 83.38 148 THR A C 1
ATOM 1208 O O . THR A 1 148 ? 6.389 -1.877 3.790 1.00 83.38 148 THR A O 1
ATOM 1211 N N . TYR A 1 149 ? 7.911 -2.250 2.177 1.00 83.56 149 TYR A N 1
ATOM 1212 C CA . TYR A 1 149 ? 7.011 -2.186 1.043 1.00 83.56 149 TYR A CA 1
ATOM 1213 C C . TYR A 1 149 ? 7.148 -3.474 0.248 1.00 83.56 149 TYR A C 1
ATOM 1215 O O . TYR A 1 149 ? 8.250 -3.848 -0.146 1.00 83.56 149 TYR A O 1
ATOM 1223 N N . THR A 1 150 ? 6.042 -4.171 0.029 1.00 85.44 150 THR A N 1
ATOM 1224 C CA . THR A 1 150 ? 5.994 -5.328 -0.854 1.00 85.44 150 THR A CA 1
ATOM 1225 C C . THR A 1 150 ? 4.922 -5.140 -1.906 1.00 85.44 150 THR A C 1
ATOM 1227 O O . THR A 1 150 ? 3.778 -4.833 -1.580 1.00 85.44 150 THR A O 1
ATOM 1230 N N . LYS A 1 151 ? 5.301 -5.383 -3.156 1.00 84.44 151 LYS A N 1
ATOM 1231 C CA . LYS A 1 151 ? 4.438 -5.407 -4.326 1.00 84.44 151 LYS A CA 1
ATOM 1232 C C . LYS A 1 151 ? 4.378 -6.831 -4.871 1.00 84.44 151 LYS A C 1
ATOM 1234 O O . LYS A 1 151 ? 5.405 -7.485 -5.042 1.00 84.44 151 LYS A O 1
ATOM 1239 N N . ILE A 1 152 ? 3.172 -7.325 -5.112 1.00 87.00 152 ILE A N 1
ATOM 1240 C CA . ILE A 1 152 ? 2.903 -8.644 -5.679 1.00 87.00 152 ILE A CA 1
ATOM 1241 C C . ILE A 1 152 ? 2.122 -8.429 -6.970 1.00 87.00 152 ILE A C 1
ATOM 1243 O O . ILE A 1 152 ? 0.924 -8.161 -6.913 1.00 87.00 152 ILE A O 1
ATOM 1247 N N . ILE A 1 153 ? 2.786 -8.538 -8.118 1.00 86.31 153 ILE A N 1
ATOM 1248 C CA . ILE A 1 153 ? 2.157 -8.394 -9.437 1.00 86.31 153 ILE A CA 1
ATOM 1249 C C . ILE A 1 153 ? 2.141 -9.753 -10.110 1.00 86.31 153 ILE A C 1
ATOM 1251 O O . ILE A 1 153 ? 3.193 -10.369 -10.261 1.00 86.31 153 ILE A O 1
ATOM 1255 N N . ASP A 1 154 ? 0.960 -10.235 -10.490 1.00 86.38 154 ASP A N 1
ATOM 1256 C CA . ASP A 1 154 ? 0.799 -11.539 -11.147 1.00 86.38 154 ASP A CA 1
ATOM 1257 C C . ASP A 1 154 ? 1.599 -12.659 -10.444 1.00 86.38 154 ASP A C 1
ATOM 1259 O O . ASP A 1 154 ? 2.369 -13.409 -11.043 1.00 86.38 154 ASP A O 1
ATOM 1263 N N . LYS A 1 155 ? 1.468 -12.718 -9.110 1.00 80.00 155 LYS A N 1
ATOM 1264 C CA . LYS A 1 155 ? 2.159 -13.662 -8.205 1.00 80.00 155 LYS A CA 1
ATOM 1265 C C . LYS A 1 155 ? 3.682 -13.488 -8.086 1.00 80.00 155 LYS A C 1
ATOM 1267 O O . LYS A 1 155 ? 4.296 -14.206 -7.296 1.00 80.00 155 LYS A O 1
ATOM 1272 N N . LYS A 1 156 ? 4.305 -12.537 -8.785 1.00 81.12 156 LYS A N 1
ATOM 1273 C CA . LYS A 1 156 ? 5.711 -12.159 -8.570 1.00 81.12 156 LYS A CA 1
ATOM 1274 C C . LYS A 1 156 ? 5.807 -11.194 -7.396 1.00 81.12 156 LYS A C 1
ATOM 1276 O O . LYS A 1 156 ? 5.161 -10.153 -7.407 1.00 81.12 156 LYS A O 1
ATOM 1281 N N . ARG A 1 157 ? 6.615 -11.532 -6.388 1.00 82.44 157 ARG A N 1
ATOM 1282 C CA . ARG A 1 157 ? 6.793 -10.735 -5.165 1.00 82.44 157 ARG A CA 1
ATOM 1283 C C . ARG A 1 157 ? 8.087 -9.929 -5.230 1.00 82.44 157 ARG A C 1
ATOM 1285 O O . ARG A 1 157 ? 9.160 -10.501 -5.398 1.00 82.44 157 ARG A O 1
ATOM 1292 N N . LEU A 1 158 ? 7.972 -8.623 -5.029 1.00 76.12 158 LEU A N 1
ATOM 1293 C CA . LEU A 1 158 ? 9.070 -7.667 -4.954 1.00 76.12 158 LEU A CA 1
ATOM 1294 C C . LEU A 1 158 ? 8.969 -6.928 -3.621 1.00 76.12 158 LEU A C 1
ATOM 1296 O O . LEU A 1 158 ? 7.955 -6.292 -3.345 1.00 76.12 158 LEU A O 1
ATOM 1300 N N . SER A 1 159 ? 9.998 -7.024 -2.783 1.00 77.00 159 SER A N 1
ATOM 1301 C CA . SER A 1 159 ? 10.020 -6.402 -1.456 1.00 77.00 159 SER A CA 1
ATOM 1302 C C . SER A 1 159 ? 11.201 -5.449 -1.327 1.00 77.00 159 SER A C 1
ATOM 1304 O O . SER A 1 159 ? 12.311 -5.750 -1.762 1.00 77.00 159 SER A O 1
ATOM 1306 N N . SER A 1 160 ? 10.976 -4.307 -0.691 1.00 72.31 160 SER A N 1
ATOM 1307 C CA . SER A 1 160 ? 11.990 -3.285 -0.445 1.00 72.31 160 SER A CA 1
ATOM 1308 C C . SER A 1 160 ? 11.782 -2.641 0.924 1.00 72.31 160 SER A C 1
ATOM 1310 O O . SER A 1 160 ? 10.668 -2.585 1.447 1.00 72.31 160 SER A O 1
ATOM 1312 N N . SER A 1 161 ? 12.868 -2.153 1.520 1.00 72.62 161 SER A N 1
ATOM 1313 C CA . SER A 1 161 ? 12.809 -1.322 2.722 1.00 72.62 161 SER A CA 1
ATOM 1314 C C . SER A 1 161 ? 13.123 0.117 2.340 1.00 72.62 161 SER A C 1
ATOM 1316 O O . SER A 1 161 ? 14.103 0.365 1.643 1.00 72.62 161 SER A O 1
ATOM 1318 N N . VAL A 1 162 ? 12.285 1.052 2.783 1.00 69.75 162 VAL A N 1
ATOM 1319 C CA . VAL A 1 162 ? 12.359 2.475 2.423 1.00 69.75 162 VAL A CA 1
ATOM 1320 C C . VAL A 1 162 ? 12.260 3.340 3.676 1.00 69.75 162 VAL A C 1
ATOM 1322 O O . VAL A 1 162 ? 11.682 2.930 4.682 1.00 69.75 162 VAL A O 1
ATOM 1325 N N . TYR A 1 163 ? 12.809 4.552 3.653 1.00 67.81 163 TYR A N 1
ATOM 1326 C CA . TYR A 1 163 ? 12.633 5.497 4.758 1.00 67.81 163 TYR A CA 1
ATOM 1327 C C . TYR A 1 163 ? 11.201 6.044 4.758 1.00 67.81 163 TYR A C 1
ATOM 1329 O O . TYR A 1 163 ? 10.780 6.666 3.788 1.00 67.81 163 TYR A O 1
ATOM 1337 N N . ALA A 1 164 ? 10.463 5.810 5.848 1.00 64.25 164 ALA A N 1
ATOM 1338 C CA . ALA A 1 164 ? 9.007 5.972 5.903 1.00 64.25 164 ALA A CA 1
ATOM 1339 C C . ALA A 1 164 ? 8.518 7.368 5.481 1.00 64.25 164 ALA A C 1
ATOM 1341 O O . ALA A 1 164 ? 7.778 7.503 4.510 1.00 64.25 164 ALA A O 1
ATOM 1342 N N . ASN A 1 165 ? 8.972 8.411 6.175 1.00 66.69 165 ASN A N 1
ATOM 1343 C CA . ASN A 1 165 ? 8.470 9.765 5.956 1.00 66.69 165 ASN A CA 1
ATOM 1344 C C . ASN A 1 165 ? 8.835 10.347 4.574 1.00 66.69 165 ASN A C 1
ATOM 1346 O O . ASN A 1 165 ? 7.921 10.780 3.871 1.00 66.69 165 ASN A O 1
ATOM 1350 N N . PRO A 1 166 ? 10.116 10.364 4.137 1.00 61.97 166 PRO A N 1
ATOM 1351 C CA . PRO A 1 166 ? 10.475 10.992 2.865 1.00 61.97 166 PRO A CA 1
ATOM 1352 C C . PRO A 1 166 ? 9.891 10.252 1.657 1.00 61.97 166 PRO A C 1
ATOM 1354 O O . PRO A 1 166 ? 9.438 10.901 0.718 1.00 61.97 166 PRO A O 1
ATOM 1357 N N . PHE A 1 167 ? 9.835 8.917 1.696 1.00 64.00 167 PHE A N 1
ATOM 1358 C CA . PHE A 1 167 ? 9.329 8.120 0.578 1.00 64.00 167 PHE A CA 1
ATOM 1359 C C . PHE A 1 167 ? 7.827 8.332 0.360 1.00 64.00 167 PHE A C 1
ATOM 1361 O O . PHE A 1 167 ? 7.377 8.617 -0.748 1.00 64.00 167 PHE A O 1
ATOM 1368 N N . TRP A 1 168 ? 7.044 8.287 1.439 1.00 71.62 168 TRP A N 1
ATOM 1369 C CA . TRP A 1 168 ? 5.596 8.473 1.364 1.00 71.62 168 TRP A CA 1
ATOM 1370 C C . TRP A 1 168 ? 5.168 9.948 1.366 1.00 71.62 168 TRP A C 1
ATOM 1372 O O . TRP A 1 168 ? 3.981 10.243 1.264 1.00 71.62 168 TRP A O 1
ATOM 1382 N N . GLY A 1 169 ? 6.114 10.894 1.438 1.00 64.12 169 GLY A N 1
ATOM 1383 C CA . GLY A 1 169 ? 5.822 12.330 1.508 1.00 64.12 169 GLY A CA 1
ATOM 1384 C C . GLY A 1 169 ? 5.067 12.731 2.778 1.00 64.12 169 GLY A C 1
ATOM 1385 O O . GLY A 1 169 ? 4.304 13.696 2.766 1.00 64.12 169 GLY A O 1
ATOM 1386 N N . MET A 1 170 ? 5.251 11.979 3.862 1.00 67.19 170 MET A N 1
ATOM 1387 C CA . MET A 1 170 ? 4.529 12.183 5.112 1.00 67.19 170 MET A CA 1
ATOM 1388 C C . MET A 1 170 ? 5.210 13.267 5.947 1.00 67.19 170 MET A C 1
ATOM 1390 O O . MET A 1 170 ? 6.416 13.224 6.184 1.00 67.19 170 MET A O 1
ATOM 1394 N N . GLN A 1 171 ? 4.428 14.242 6.413 1.00 57.53 171 GLN A N 1
ATOM 1395 C CA . GLN A 1 171 ? 4.936 15.393 7.174 1.00 57.53 171 GLN A CA 1
ATOM 1396 C C . GLN A 1 171 ? 5.159 15.100 8.668 1.00 57.53 171 GLN A C 1
ATOM 1398 O O . GLN A 1 171 ? 5.756 15.911 9.370 1.00 57.53 171 GLN A O 1
ATOM 1403 N N . VAL A 1 172 ? 4.692 13.953 9.168 1.00 57.66 172 VAL A N 1
ATOM 1404 C CA . VAL A 1 172 ? 4.759 13.568 10.584 1.00 57.66 172 VAL A CA 1
ATOM 1405 C C . VAL A 1 172 ? 5.317 12.154 10.677 1.00 57.66 172 VAL A C 1
ATOM 1407 O O . VAL A 1 172 ? 5.076 11.350 9.776 1.00 57.66 172 VAL A O 1
ATOM 1410 N N . ASN A 1 173 ? 6.040 11.846 11.762 1.00 60.28 173 ASN A N 1
ATOM 1411 C CA . ASN A 1 173 ? 6.392 10.467 12.097 1.00 60.28 173 ASN A CA 1
ATOM 1412 C C . ASN A 1 173 ? 5.119 9.627 12.068 1.00 60.28 173 ASN A C 1
ATOM 1414 O O . ASN A 1 173 ? 4.230 9.820 12.897 1.00 60.28 173 ASN A O 1
ATOM 1418 N N . SER A 1 174 ? 5.025 8.743 11.079 1.00 60.66 174 SER A N 1
ATOM 1419 C CA . SER A 1 174 ? 3.914 7.814 10.985 1.00 60.66 174 SER A CA 1
ATOM 1420 C C . SER A 1 174 ? 3.884 6.988 12.264 1.00 60.66 174 SER A C 1
ATOM 1422 O O . SER A 1 174 ? 4.900 6.380 12.611 1.00 60.66 174 SER A O 1
ATOM 1424 N N . ASP A 1 175 ? 2.729 6.925 12.927 1.00 72.38 175 ASP A N 1
ATOM 1425 C CA . ASP A 1 175 ? 2.461 5.841 13.869 1.00 72.38 175 ASP A CA 1
ATOM 1426 C C . ASP A 1 175 ? 2.810 4.497 13.210 1.00 72.38 175 ASP A C 1
ATOM 1428 O O . ASP A 1 175 ? 2.861 4.385 11.980 1.00 72.38 175 ASP A O 1
ATOM 1432 N N . SER A 1 176 ? 3.021 3.453 14.013 1.00 87.06 176 SER A N 1
ATOM 1433 C CA . SER A 1 176 ? 3.114 2.103 13.459 1.00 87.06 176 SER A CA 1
ATOM 1434 C C . SER A 1 176 ? 1.820 1.809 12.701 1.00 87.06 176 SER A C 1
ATOM 1436 O O . SER A 1 176 ? 0.758 1.705 13.313 1.00 87.06 176 SER A O 1
ATOM 1438 N N . ILE A 1 177 ? 1.881 1.734 11.373 1.00 90.38 177 ILE A N 1
ATOM 1439 C CA . ILE A 1 177 ? 0.709 1.636 10.500 1.00 90.38 177 ILE A CA 1
ATOM 1440 C C . ILE A 1 177 ? 0.920 0.481 9.532 1.00 90.38 177 ILE A C 1
ATOM 1442 O O . ILE A 1 177 ? 1.941 0.402 8.857 1.00 90.38 177 ILE A O 1
ATOM 1446 N N . SER A 1 178 ? -0.077 -0.388 9.425 1.00 93.44 178 SER A N 1
ATOM 1447 C CA . SER A 1 178 ? -0.095 -1.472 8.447 1.00 93.44 178 SER A CA 1
ATOM 1448 C C . SER A 1 178 ? -1.177 -1.210 7.414 1.00 93.44 178 SER A C 1
ATOM 1450 O O . SER A 1 178 ? -2.339 -0.993 7.756 1.00 93.44 178 SER A O 1
ATOM 1452 N N . ILE A 1 179 ? -0.790 -1.250 6.146 1.00 94.31 179 ILE A N 1
ATOM 1453 C CA . ILE A 1 179 ? -1.646 -1.036 4.985 1.00 94.31 179 ILE A CA 1
ATOM 1454 C C . ILE A 1 179 ? -1.555 -2.277 4.101 1.00 94.31 179 ILE A C 1
ATOM 1456 O O . ILE A 1 179 ? -0.488 -2.876 3.928 1.00 94.31 179 ILE A O 1
ATOM 1460 N N . SER A 1 180 ? -2.689 -2.660 3.535 1.00 96.88 180 SER A N 1
ATOM 1461 C CA . SER A 1 180 ? -2.750 -3.611 2.436 1.00 96.88 180 SER A CA 1
ATOM 1462 C C . SER A 1 180 ? -3.683 -3.075 1.367 1.00 96.88 180 SER A C 1
ATOM 1464 O O . SER A 1 180 ? -4.728 -2.509 1.691 1.00 96.88 180 SER A O 1
ATOM 1466 N N . ILE A 1 181 ? -3.315 -3.254 0.102 1.00 95.88 181 ILE A N 1
ATOM 1467 C CA . ILE A 1 181 ? -4.071 -2.766 -1.058 1.00 95.88 181 ILE A CA 1
ATOM 1468 C C . ILE A 1 181 ? -4.150 -3.892 -2.089 1.00 95.88 181 ILE A C 1
ATOM 1470 O O . ILE A 1 181 ? -3.191 -4.636 -2.254 1.00 95.88 181 ILE A O 1
ATOM 1474 N N . SER A 1 182 ? -5.286 -4.044 -2.757 1.00 95.25 182 SER A N 1
ATOM 1475 C CA . SER A 1 182 ? -5.523 -5.038 -3.803 1.00 95.25 182 SER A CA 1
ATOM 1476 C C . SER A 1 182 ? -6.189 -4.335 -4.981 1.00 95.25 182 SER A C 1
ATOM 1478 O O . SER A 1 182 ? -7.216 -3.672 -4.808 1.00 95.25 182 SER A O 1
ATOM 1480 N N . ILE A 1 183 ? -5.545 -4.404 -6.146 1.00 93.06 183 ILE A N 1
ATOM 1481 C CA . ILE A 1 183 ? -5.885 -3.623 -7.335 1.00 93.06 183 ILE A CA 1
ATOM 1482 C C . ILE A 1 183 ? -6.089 -4.574 -8.525 1.00 93.06 183 ILE A C 1
ATOM 1484 O O . ILE A 1 183 ? -5.179 -5.358 -8.832 1.00 93.06 183 ILE A O 1
ATOM 1488 N N . PRO A 1 184 ? -7.253 -4.534 -9.207 1.00 91.38 184 PRO A N 1
ATOM 1489 C CA . PRO A 1 184 ? -7.491 -5.337 -10.403 1.00 91.38 184 PRO A CA 1
ATOM 1490 C C . PRO A 1 184 ? -6.562 -4.917 -11.547 1.00 91.38 184 PRO A C 1
ATOM 1492 O O . PRO A 1 184 ? -5.982 -3.834 -11.539 1.00 91.38 184 PRO A O 1
ATOM 1495 N N . LYS A 1 185 ? -6.417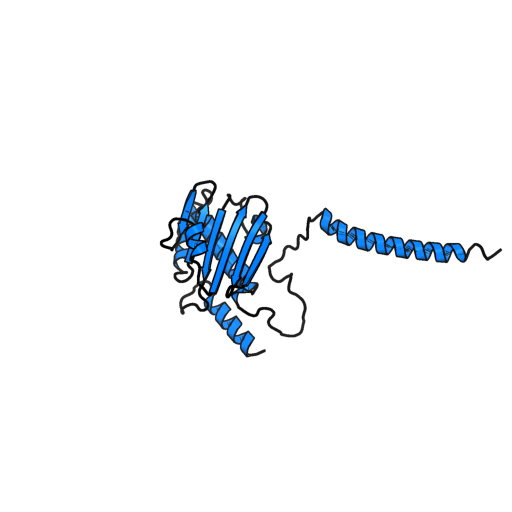 -5.787 -12.553 1.00 88.62 185 LYS A N 1
ATOM 1496 C CA . LYS A 1 185 ? -5.541 -5.520 -13.705 1.00 88.62 185 LYS A CA 1
ATOM 1497 C C . LYS A 1 185 ? -5.981 -4.279 -14.484 1.00 88.62 185 LYS A C 1
ATOM 1499 O O . LYS A 1 185 ? -5.148 -3.457 -14.852 1.00 88.62 185 LYS A O 1
ATOM 1504 N N . ASP A 1 186 ? -7.284 -4.167 -14.705 1.00 82.56 186 ASP A N 1
ATOM 1505 C CA . ASP A 1 186 ? -7.926 -3.115 -15.478 1.00 82.56 186 ASP A CA 1
ATOM 1506 C C . ASP A 1 186 ? -8.984 -2.426 -14.612 1.00 82.56 186 ASP A C 1
ATOM 1508 O O . ASP A 1 186 ? -9.664 -3.092 -13.828 1.00 82.56 186 ASP A O 1
ATOM 1512 N N . MET A 1 187 ? -9.114 -1.106 -14.763 1.00 76.50 187 MET A N 1
ATOM 1513 C CA . MET A 1 187 ? -10.132 -0.301 -14.083 1.00 76.50 187 MET A CA 1
ATOM 1514 C C . MET A 1 187 ? -11.248 0.148 -15.023 1.00 76.50 187 MET A C 1
ATOM 1516 O O . MET A 1 187 ? -11.046 0.368 -16.222 1.00 76.50 187 MET A O 1
ATOM 1520 N N . ASN A 1 188 ? -12.434 0.325 -14.454 1.00 71.50 188 ASN A N 1
ATOM 1521 C CA . ASN A 1 188 ? -13.593 0.888 -15.129 1.00 71.50 188 ASN A CA 1
ATOM 1522 C C . ASN A 1 188 ? -13.466 2.416 -15.317 1.00 71.50 188 ASN A C 1
ATOM 1524 O O . ASN A 1 188 ? -12.666 3.085 -14.674 1.00 71.50 188 ASN A O 1
ATOM 1528 N N . ASP A 1 189 ? -14.264 2.972 -16.238 1.00 59.19 189 ASP A N 1
ATOM 1529 C CA . ASP A 1 189 ? -14.137 4.319 -16.844 1.00 59.19 189 ASP A CA 1
ATOM 1530 C C . ASP A 1 189 ? -14.150 5.553 -15.914 1.00 59.19 189 ASP A C 1
ATOM 1532 O O . ASP A 1 189 ? -13.974 6.671 -16.392 1.00 59.19 189 ASP A O 1
ATOM 1536 N N . TYR A 1 190 ? -14.342 5.401 -14.606 1.00 55.94 190 TYR A N 1
ATOM 1537 C CA . TYR A 1 190 ? -14.493 6.529 -13.684 1.00 55.94 190 TYR A CA 1
ATOM 1538 C C . TYR A 1 190 ? -13.351 6.582 -12.667 1.00 55.94 190 TYR A C 1
ATOM 1540 O O . TYR A 1 190 ? -13.489 6.082 -11.553 1.00 55.94 190 TYR A O 1
ATOM 1548 N N . ASP A 1 191 ? -12.246 7.242 -13.029 1.00 60.59 191 ASP A N 1
ATOM 1549 C CA . ASP A 1 191 ? -11.187 7.588 -12.077 1.00 60.59 191 ASP A CA 1
ATOM 1550 C C . ASP A 1 191 ? -10.757 9.059 -12.209 1.00 60.59 191 ASP A C 1
ATOM 1552 O O . ASP A 1 191 ? -10.249 9.495 -13.243 1.00 60.59 191 ASP A O 1
ATOM 1556 N N . GLN A 1 192 ? -10.961 9.834 -11.140 1.00 55.16 192 GLN A N 1
ATOM 1557 C CA . GLN A 1 192 ? -10.644 11.264 -11.072 1.00 55.16 192 GLN A CA 1
ATOM 1558 C C . GLN A 1 192 ? -9.158 11.554 -10.778 1.00 55.16 192 GLN A C 1
ATOM 1560 O O . GLN A 1 192 ? -8.710 12.685 -10.961 1.00 55.16 192 GLN A O 1
ATOM 1565 N N . PHE A 1 193 ? -8.384 10.556 -10.343 1.00 60.94 193 PHE A N 1
ATOM 1566 C CA . PHE A 1 193 ? -6.934 10.639 -10.128 1.00 60.94 193 PHE A CA 1
ATOM 1567 C C . PHE A 1 193 ? -6.128 10.240 -11.364 1.00 60.94 193 PHE A C 1
ATOM 1569 O O . PHE A 1 193 ? -4.898 10.211 -11.325 1.00 60.94 193 PHE A O 1
ATOM 1576 N N . GLY A 1 194 ? -6.815 9.940 -12.467 1.00 66.31 194 GLY A N 1
ATOM 1577 C CA . GLY A 1 194 ? -6.177 9.631 -13.734 1.00 66.31 194 GLY A CA 1
ATOM 1578 C C . GLY A 1 194 ? -5.503 8.266 -13.757 1.00 66.31 194 GLY A C 1
ATOM 1579 O O . GLY A 1 194 ? -4.804 7.995 -14.716 1.00 66.31 194 GLY A O 1
ATOM 1580 N N . LEU A 1 195 ? -5.710 7.382 -12.773 1.00 74.38 195 LEU A N 1
ATOM 1581 C CA . LEU A 1 195 ? -5.131 6.030 -12.774 1.00 74.38 195 LEU A CA 1
ATOM 1582 C C . LEU A 1 195 ? -5.462 5.276 -14.066 1.00 74.38 195 LEU A C 1
ATOM 1584 O O . LEU A 1 195 ? -4.560 4.741 -14.704 1.00 74.38 195 LEU A O 1
ATOM 1588 N N . LYS A 1 196 ? -6.728 5.314 -14.502 1.00 77.94 196 LYS A N 1
ATOM 1589 C CA . LYS A 1 196 ? -7.120 4.783 -15.810 1.00 77.94 196 LYS A CA 1
ATOM 1590 C C . LYS A 1 196 ? -6.405 5.498 -16.959 1.00 77.94 196 LYS A C 1
ATOM 1592 O O . LYS A 1 196 ? -5.868 4.830 -17.829 1.00 77.94 196 LYS A O 1
ATOM 1597 N N . SER A 1 197 ? -6.346 6.831 -16.938 1.00 74.81 197 SER A N 1
ATOM 1598 C CA . SER A 1 197 ? -5.616 7.608 -17.952 1.00 74.81 197 SER A CA 1
ATOM 1599 C C . SER A 1 197 ? -4.152 7.178 -18.040 1.00 74.81 197 SER A C 1
ATOM 1601 O O . SER A 1 197 ? -3.650 6.953 -19.130 1.00 74.81 197 SER A O 1
ATOM 1603 N N . TYR A 1 198 ? -3.481 6.984 -16.905 1.00 76.75 198 TYR A N 1
ATOM 1604 C CA . TYR A 1 198 ? -2.100 6.525 -16.854 1.00 76.75 198 TYR A CA 1
ATOM 1605 C C . TYR A 1 198 ? -1.952 5.067 -17.314 1.00 76.75 198 TYR A C 1
ATOM 1607 O O . TYR A 1 198 ? -0.961 4.735 -17.961 1.00 76.75 198 TYR A O 1
ATOM 1615 N N . GLN A 1 199 ? -2.928 4.197 -17.027 1.00 77.56 199 GLN A N 1
ATOM 1616 C CA . GLN A 1 199 ? -2.973 2.839 -17.578 1.00 77.56 199 GLN A CA 1
ATOM 1617 C C . GLN A 1 199 ? -3.161 2.847 -19.102 1.00 77.56 199 GLN A C 1
ATOM 1619 O O . GLN A 1 199 ? -2.510 2.068 -19.798 1.00 77.56 199 GLN A O 1
ATOM 1624 N N . ASP A 1 200 ? -4.034 3.708 -19.620 1.00 78.56 200 ASP A N 1
ATOM 1625 C CA . ASP A 1 200 ? -4.312 3.840 -21.050 1.00 78.56 200 ASP A CA 1
ATOM 1626 C C . ASP A 1 200 ? -3.114 4.452 -21.789 1.00 78.56 200 ASP A C 1
ATOM 1628 O O . ASP A 1 200 ? -2.712 3.926 -22.827 1.00 78.56 200 ASP A O 1
ATOM 1632 N N . ASP A 1 201 ? -2.466 5.466 -21.209 1.00 73.56 201 ASP A N 1
ATOM 1633 C CA . ASP A 1 201 ? -1.209 6.032 -21.707 1.00 73.56 201 ASP A CA 1
ATOM 1634 C C . ASP A 1 201 ? -0.114 4.958 -21.746 1.00 73.56 201 ASP A C 1
ATOM 1636 O O . ASP A 1 201 ? 0.537 4.765 -22.773 1.00 73.56 201 ASP A O 1
ATOM 1640 N N . PHE A 1 202 ? 0.053 4.194 -20.661 1.00 76.56 202 PHE A N 1
ATOM 1641 C CA . PHE A 1 202 ? 1.006 3.084 -20.606 1.00 76.56 202 PHE A CA 1
ATOM 1642 C C . PHE A 1 202 ? 0.744 2.055 -21.714 1.00 76.56 202 PHE A C 1
ATOM 1644 O O . PHE A 1 202 ? 1.664 1.680 -22.442 1.00 76.56 202 PHE A O 1
ATOM 1651 N N . LYS A 1 203 ? -0.515 1.626 -21.887 1.00 77.88 203 LYS A N 1
ATOM 1652 C CA . LYS A 1 203 ? -0.919 0.695 -22.954 1.00 77.88 203 LYS A CA 1
ATOM 1653 C C . LYS A 1 203 ? -0.636 1.274 -24.338 1.00 77.88 203 LYS A C 1
ATOM 1655 O O . LYS A 1 203 ? -0.156 0.554 -25.211 1.00 77.88 203 LYS A O 1
ATOM 1660 N N . TYR A 1 204 ? -0.929 2.556 -24.551 1.00 73.69 204 TYR A N 1
ATOM 1661 C CA . TYR A 1 204 ? -0.678 3.233 -25.816 1.00 73.69 204 TYR A CA 1
ATOM 1662 C C . TYR A 1 204 ? 0.815 3.223 -26.154 1.00 73.69 204 TYR A C 1
ATOM 1664 O O . TYR A 1 204 ? 1.186 2.718 -27.213 1.00 73.69 204 TYR A O 1
ATOM 1672 N N . 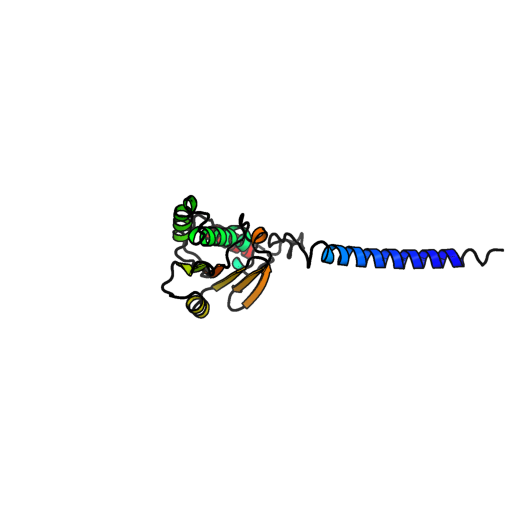TYR A 1 205 ? 1.677 3.699 -25.252 1.00 67.25 205 TYR A N 1
ATOM 1673 C CA . TYR A 1 205 ? 3.120 3.744 -25.499 1.00 67.25 205 TYR A CA 1
ATOM 1674 C C . TYR A 1 205 ? 3.737 2.348 -25.624 1.00 67.25 205 TYR A C 1
ATOM 1676 O O . TYR A 1 205 ? 4.563 2.140 -26.506 1.00 67.25 205 TYR A O 1
ATOM 1684 N N . SER A 1 206 ? 3.293 1.371 -24.827 1.00 66.75 206 SER A N 1
ATOM 1685 C CA . SER A 1 206 ? 3.771 -0.015 -24.927 1.00 66.75 206 SER A CA 1
ATOM 1686 C C . SER A 1 206 ? 3.453 -0.681 -26.271 1.00 66.75 206 SER A C 1
ATOM 1688 O O . SER A 1 206 ? 4.160 -1.606 -26.652 1.00 66.75 206 SER A O 1
ATOM 1690 N N . ASN A 1 207 ? 2.395 -0.256 -26.972 1.00 64.38 207 ASN A N 1
ATOM 1691 C CA . ASN A 1 207 ? 1.993 -0.826 -28.264 1.00 64.38 207 ASN A CA 1
ATOM 1692 C C . ASN A 1 207 ? 2.627 -0.118 -29.477 1.00 64.38 207 ASN A C 1
ATOM 1694 O O . ASN A 1 207 ? 2.505 -0.613 -30.595 1.00 64.38 207 ASN A O 1
ATOM 1698 N N . HIS A 1 208 ? 3.245 1.051 -29.278 1.00 54.50 208 HIS A N 1
ATOM 1699 C CA . HIS A 1 208 ? 3.806 1.895 -30.347 1.00 54.50 208 HIS A CA 1
ATOM 1700 C C . HIS A 1 208 ? 5.340 2.035 -30.268 1.00 54.50 208 HIS A C 1
ATOM 1702 O O . HIS A 1 208 ? 5.917 2.874 -30.966 1.00 54.50 208 HIS A O 1
ATOM 1708 N N . ILE A 1 209 ? 5.982 1.222 -29.425 1.00 54.25 209 ILE A N 1
ATOM 1709 C CA . ILE A 1 209 ? 7.434 1.018 -29.319 1.00 54.25 209 ILE A CA 1
ATOM 1710 C C . ILE A 1 209 ? 7.756 -0.374 -29.860 1.00 54.25 209 ILE A C 1
ATOM 1712 O O . ILE A 1 209 ? 8.752 -0.489 -30.610 1.00 54.25 209 ILE A O 1
#

Foldseek 3Di:
DPPVVVVVVVVVVVVVVVVVVVVVVCVVVVCCVVVPNDPPPPLVCVVPPDDPDDDDSDPALCSDSCCQPLPVLLLVVLLLLLQDPVNVVCNVVSVVLNVLCLQKWKWKAQPVVRDIDTPDPDPDPVVVQVPQDAQWKWKWWQDQAWIKIWIQGNNDIDIDIDGRCSSSVNPDRRGGMIMMIHHHRADDDGDPSCPNVSRVVVVVSNVVD